Protein AF-A0A5B8MZ08-F1 (afdb_monomer_lite)

Structure (mmCIF, N/CA/C/O backbone):
data_AF-A0A5B8MZ08-F1
#
_entry.id   AF-A0A5B8MZ08-F1
#
loop_
_atom_site.group_PDB
_atom_site.id
_atom_site.type_symbol
_atom_site.label_atom_id
_atom_site.label_alt_id
_atom_site.label_comp_id
_atom_site.label_asym_id
_atom_site.label_entity_id
_atom_site.label_seq_id
_atom_site.pdbx_PDB_ins_code
_atom_site.Cartn_x
_atom_site.Cartn_y
_atom_site.Cartn_z
_atom_site.occupancy
_atom_site.B_iso_or_equiv
_atom_site.auth_seq_id
_atom_site.auth_comp_id
_atom_site.auth_asym_id
_atom_site.auth_atom_id
_atom_site.pdbx_PDB_model_num
ATOM 1 N N . MET A 1 1 ? -10.550 35.231 -2.519 1.00 54.25 1 MET A N 1
ATOM 2 C CA . MET A 1 1 ? -11.268 34.250 -1.677 1.00 54.25 1 MET A CA 1
ATOM 3 C C . MET A 1 1 ? -12.629 34.833 -1.316 1.00 54.25 1 MET A C 1
ATOM 5 O O . MET A 1 1 ? -12.666 36.023 -1.018 1.00 54.25 1 MET A O 1
ATOM 9 N N . PRO A 1 2 ? -13.742 34.084 -1.410 1.00 50.25 2 PRO A N 1
ATOM 10 C CA . PRO A 1 2 ? -15.050 34.615 -1.041 1.00 50.25 2 PRO A CA 1
ATOM 11 C C . PRO A 1 2 ? -15.143 34.768 0.485 1.00 50.25 2 PRO A C 1
ATOM 13 O O . PRO A 1 2 ? -15.056 33.787 1.218 1.00 50.25 2 PRO A O 1
ATOM 16 N N . VAL A 1 3 ? -15.307 36.005 0.956 1.00 67.31 3 VAL A N 1
ATOM 17 C CA . VAL A 1 3 ? -15.516 36.331 2.374 1.00 67.31 3 VAL A CA 1
ATOM 18 C C . VAL A 1 3 ? -17.015 36.363 2.639 1.00 67.31 3 VAL A C 1
ATOM 20 O O . VAL A 1 3 ? -17.745 37.093 1.969 1.00 67.31 3 VAL A O 1
ATOM 23 N N . TRP A 1 4 ? -17.474 35.581 3.613 1.00 68.56 4 TRP A N 1
ATOM 24 C CA . TRP A 1 4 ? -18.883 35.541 3.997 1.00 68.56 4 TRP A CA 1
ATOM 25 C C . TRP A 1 4 ? -19.062 36.294 5.309 1.00 68.56 4 TRP A C 1
ATOM 27 O O . TRP A 1 4 ? -18.393 36.009 6.303 1.00 68.56 4 TRP A O 1
ATOM 37 N N . THR A 1 5 ? -19.965 37.268 5.323 1.00 80.69 5 THR A N 1
ATOM 38 C CA . THR A 1 5 ? -20.312 38.036 6.521 1.00 80.69 5 THR A CA 1
ATOM 39 C C . THR A 1 5 ? -21.654 37.577 7.062 1.00 80.69 5 THR A C 1
ATOM 41 O O . THR A 1 5 ? -22.654 37.530 6.346 1.00 80.69 5 THR A O 1
ATOM 44 N N . PHE A 1 6 ? -21.696 37.262 8.355 1.00 71.31 6 PHE A N 1
ATOM 45 C CA . PHE A 1 6 ? -22.950 36.912 9.014 1.00 71.31 6 PHE A CA 1
ATOM 46 C C . PHE A 1 6 ? -23.847 38.151 9.113 1.00 71.31 6 PHE A C 1
ATOM 48 O O . PHE A 1 6 ? -23.497 39.143 9.757 1.00 71.31 6 PHE A O 1
ATOM 55 N N . THR A 1 7 ? -25.025 38.094 8.496 1.00 76.56 7 THR A N 1
ATOM 56 C CA . THR A 1 7 ? -25.994 39.201 8.469 1.00 76.56 7 THR A CA 1
ATOM 57 C C . THR A 1 7 ? -26.966 39.186 9.660 1.00 76.56 7 THR A C 1
ATOM 59 O O . THR A 1 7 ? -27.622 40.196 9.930 1.00 76.56 7 THR A O 1
ATOM 62 N N . SER A 1 8 ? -27.016 38.095 10.439 1.00 71.69 8 SER A N 1
ATOM 63 C CA . SER A 1 8 ? -27.869 37.945 11.631 1.00 71.69 8 SER A CA 1
ATOM 64 C C . SER A 1 8 ? -27.286 36.987 12.683 1.00 71.69 8 SER A C 1
ATOM 66 O O . SER A 1 8 ? -26.431 36.162 12.372 1.00 71.69 8 SER A O 1
ATOM 68 N N . GLY A 1 9 ? -27.782 37.068 13.924 1.00 79.88 9 GLY A N 1
ATOM 69 C CA . GLY A 1 9 ? -27.366 36.216 15.048 1.00 79.88 9 GLY A CA 1
ATOM 70 C C . GLY A 1 9 ? -26.235 36.807 15.908 1.00 79.88 9 GLY A C 1
ATOM 71 O O . GLY A 1 9 ? -25.803 37.935 15.671 1.00 79.88 9 GLY A O 1
ATOM 72 N N . PRO A 1 10 ? -25.732 36.065 16.912 1.00 76.62 10 PRO A N 1
ATOM 73 C CA . PRO A 1 10 ? -24.730 36.556 17.871 1.00 76.62 10 PRO A CA 1
ATOM 74 C C . PRO A 1 10 ? -23.353 36.850 17.251 1.00 76.62 10 PRO A C 1
ATOM 76 O O . PRO A 1 10 ? -22.535 37.534 17.857 1.00 76.62 10 PRO A O 1
ATOM 79 N N . ASN A 1 11 ? -23.100 36.370 16.032 1.00 69.75 11 ASN A N 1
ATOM 80 C CA . ASN A 1 11 ? -21.888 36.662 15.263 1.00 69.75 11 ASN A CA 1
ATOM 81 C C . ASN A 1 11 ? -22.131 37.657 14.115 1.00 69.75 11 ASN A C 1
ATOM 83 O O . ASN A 1 11 ? -21.300 37.759 13.215 1.00 69.75 11 ASN A O 1
ATOM 87 N N . LYS A 1 12 ? -23.251 38.396 14.132 1.00 76.94 12 LYS A N 1
ATOM 88 C CA . LYS A 1 12 ? -23.566 39.418 13.125 1.00 76.94 12 LYS A CA 1
ATOM 89 C C . LYS A 1 12 ? -22.418 40.424 12.993 1.00 76.94 12 LYS A C 1
ATOM 91 O O . LYS A 1 12 ? -21.968 40.989 13.985 1.00 76.94 12 LYS A O 1
ATOM 96 N N . GLY A 1 13 ? -21.965 40.645 11.761 1.00 74.50 13 GLY A N 1
ATOM 97 C CA . GLY A 1 13 ? -20.863 41.558 11.442 1.00 74.50 13 GLY A CA 1
ATOM 98 C C . GLY A 1 13 ? -19.466 40.938 11.511 1.00 74.50 13 GLY A C 1
ATOM 99 O O . GLY A 1 13 ? -18.515 41.579 11.075 1.00 74.50 13 GLY A O 1
ATOM 100 N N . LYS A 1 14 ? -19.320 39.695 11.986 1.00 79.06 14 LYS A N 1
ATOM 101 C CA . LYS A 1 14 ? -18.056 38.963 11.850 1.00 79.06 14 LYS A CA 1
ATOM 102 C C . LYS A 1 14 ? -17.949 38.383 10.441 1.00 79.06 14 LYS A C 1
ATOM 104 O O . LYS A 1 14 ? -18.907 37.802 9.923 1.00 79.06 14 LYS A O 1
ATOM 109 N N . SER A 1 15 ? -16.785 38.553 9.832 1.00 74.81 15 SER A N 1
ATOM 110 C CA . SER A 1 15 ? -16.399 37.889 8.594 1.00 74.81 15 SER A CA 1
ATOM 111 C C . SER A 1 15 ? -15.828 36.513 8.919 1.00 74.81 15 SER A C 1
ATOM 113 O O . SER A 1 15 ? -14.975 36.371 9.794 1.00 74.81 15 SER A O 1
ATOM 115 N N . TYR A 1 16 ? -16.316 35.493 8.223 1.00 66.94 16 TYR A N 1
ATOM 116 C CA . TYR A 1 16 ? -15.670 34.192 8.174 1.00 66.94 16 TYR A CA 1
ATOM 117 C C . TYR A 1 16 ? -14.891 34.113 6.868 1.00 66.94 16 TYR A C 1
ATOM 119 O O . TYR A 1 16 ? -15.464 34.129 5.773 1.00 66.94 16 TYR A O 1
ATOM 127 N N . GLU A 1 17 ? -13.572 34.049 6.994 1.00 68.56 17 GLU A N 1
ATOM 128 C CA . GLU A 1 17 ? -12.721 33.583 5.913 1.00 68.56 17 GLU A CA 1
ATOM 129 C C . GLU A 1 17 ? -12.804 32.060 5.931 1.00 68.56 17 GLU A C 1
ATOM 131 O O . GLU A 1 17 ? -12.198 31.391 6.769 1.00 68.56 17 GLU A O 1
ATOM 136 N N . GLY A 1 18 ? -13.647 31.513 5.053 1.00 53.94 18 GLY A N 1
ATOM 137 C CA . GLY A 1 18 ? -13.677 30.077 4.828 1.00 53.94 18 GLY A CA 1
ATOM 138 C C . GLY A 1 18 ? -12.281 29.601 4.470 1.00 53.94 18 GLY A C 1
ATOM 139 O O . GLY A 1 18 ? -11.651 30.165 3.578 1.00 53.94 18 GLY A O 1
ATOM 140 N N . SER A 1 19 ? -11.804 28.586 5.187 1.00 51.25 19 SER A N 1
ATOM 141 C CA . SER A 1 19 ? -10.547 27.902 4.912 1.00 51.25 19 SER A CA 1
ATOM 142 C C . SER A 1 19 ? -10.639 27.286 3.515 1.00 51.25 19 SER A C 1
ATOM 144 O O . SER A 1 19 ? -11.104 26.160 3.355 1.00 51.25 19 SER A O 1
ATOM 146 N N . SER A 1 20 ? -10.269 28.038 2.477 1.00 42.91 20 SER A N 1
ATOM 147 C CA . SER A 1 20 ? -10.093 27.463 1.152 1.00 42.91 20 SER A CA 1
ATOM 148 C C . SER A 1 20 ? -8.825 26.626 1.207 1.00 42.91 20 SER A C 1
ATOM 150 O O . SER A 1 20 ? -7.717 27.160 1.213 1.00 42.91 20 SER A O 1
ATOM 152 N N . THR A 1 21 ? -8.975 25.311 1.277 1.00 50.41 21 THR A N 1
ATOM 153 C CA . THR A 1 21 ? -7.881 24.372 1.037 1.00 50.41 21 THR A CA 1
ATOM 154 C C . THR A 1 21 ? -7.580 24.310 -0.461 1.00 50.41 21 THR A C 1
ATOM 156 O O . THR A 1 21 ? -7.835 23.320 -1.132 1.00 50.41 21 THR A O 1
ATOM 159 N N . GLU A 1 22 ? -7.022 25.397 -0.983 1.00 45.31 22 GLU A N 1
ATOM 160 C CA . GLU A 1 22 ? -6.277 25.470 -2.241 1.00 45.31 22 GLU A CA 1
ATOM 161 C C . GLU A 1 22 ? -5.173 26.516 -2.006 1.00 45.31 22 GLU A C 1
ATOM 163 O O . GLU A 1 22 ? -5.467 27.611 -1.543 1.00 45.31 22 GLU A O 1
ATOM 168 N N . ALA A 1 23 ? -3.887 26.313 -2.260 1.00 45.59 23 ALA A N 1
ATOM 169 C CA . ALA A 1 23 ? -3.140 25.223 -2.855 1.00 45.59 23 ALA A CA 1
ATOM 170 C C . ALA A 1 23 ? -1.639 25.481 -2.583 1.00 45.59 23 ALA A C 1
ATOM 172 O O . ALA A 1 23 ? -1.250 26.594 -2.247 1.00 45.59 23 ALA A O 1
ATOM 173 N N . ALA A 1 24 ? -0.823 24.467 -2.874 1.00 44.47 24 ALA A N 1
ATOM 174 C CA . ALA A 1 24 ? 0.548 24.580 -3.370 1.00 44.47 24 ALA A CA 1
ATOM 175 C C . ALA A 1 24 ? 1.633 25.198 -2.467 1.00 44.47 24 ALA A C 1
ATOM 177 O O . ALA A 1 24 ? 1.752 26.407 -2.313 1.00 44.47 24 ALA A O 1
ATOM 178 N N . GLY A 1 25 ? 2.593 24.334 -2.135 1.00 37.69 25 GLY A N 1
ATOM 179 C CA . GLY A 1 25 ? 3.995 24.683 -2.320 1.00 37.69 25 GLY A CA 1
ATOM 180 C C . GLY A 1 25 ? 4.798 24.756 -1.037 1.00 37.69 25 GLY A C 1
ATOM 181 O O . GLY A 1 25 ? 4.692 25.714 -0.286 1.00 37.69 25 GLY A O 1
ATOM 182 N N . SER A 1 26 ? 5.697 23.778 -0.924 1.00 49.56 26 SER A N 1
ATOM 183 C CA . SER A 1 26 ? 6.878 23.730 -0.062 1.00 49.56 26 SER A CA 1
ATOM 184 C C . SER A 1 26 ? 6.656 23.615 1.451 1.00 49.56 26 SER A C 1
ATOM 186 O O . SER A 1 26 ? 6.036 24.455 2.081 1.00 49.56 26 SER A O 1
ATOM 188 N N . GLU A 1 27 ? 7.335 22.597 1.989 1.00 38.84 27 GLU A N 1
ATOM 189 C CA . GLU A 1 27 ? 7.713 22.383 3.389 1.00 38.84 27 GLU A CA 1
ATOM 190 C C . GLU A 1 27 ? 6.815 21.478 4.246 1.00 38.84 27 GLU A C 1
ATOM 192 O O . GLU A 1 27 ? 5.595 21.564 4.263 1.00 38.84 27 GLU A O 1
ATOM 197 N N . ALA A 1 28 ? 7.521 20.626 4.994 1.00 37.81 28 ALA A N 1
ATOM 198 C CA . ALA A 1 28 ? 7.077 19.719 6.042 1.00 37.81 28 ALA A CA 1
ATOM 199 C C . ALA A 1 28 ? 6.322 18.448 5.612 1.00 37.81 28 ALA A C 1
ATOM 201 O O . ALA A 1 28 ? 5.216 18.462 5.087 1.00 37.81 28 ALA A O 1
ATOM 202 N N . ASP A 1 29 ? 6.927 17.324 5.994 1.00 41.84 29 ASP A N 1
ATOM 203 C CA . ASP A 1 29 ? 6.372 15.984 6.233 1.00 41.84 29 ASP A CA 1
ATOM 204 C C . ASP A 1 29 ? 5.251 16.002 7.314 1.00 41.84 29 ASP A C 1
ATOM 206 O O . ASP A 1 29 ? 5.187 15.162 8.210 1.00 41.84 29 ASP A O 1
ATOM 210 N N . GLY A 1 30 ? 4.395 17.027 7.292 1.00 36.50 30 GLY A N 1
ATOM 211 C CA . GLY A 1 30 ? 3.284 17.243 8.207 1.00 36.50 30 GLY A CA 1
ATOM 212 C C . GLY A 1 30 ? 2.002 16.681 7.610 1.00 36.50 30 GLY A C 1
ATOM 213 O O . GLY A 1 30 ? 1.470 17.240 6.659 1.00 36.50 30 GLY A O 1
ATOM 214 N N . ASP A 1 31 ? 1.552 15.551 8.156 1.00 47.19 31 ASP A N 1
ATOM 215 C CA . ASP A 1 31 ? 0.187 15.007 8.099 1.00 47.19 31 ASP A CA 1
ATOM 216 C C . ASP A 1 31 ? -0.648 15.323 6.844 1.00 47.19 31 ASP A C 1
ATOM 218 O O . ASP A 1 31 ? -1.790 15.774 6.918 1.00 47.19 31 ASP A O 1
ATOM 222 N N . VAL A 1 32 ? -0.129 14.985 5.660 1.00 57.81 32 VAL A N 1
ATOM 223 C CA . VAL A 1 32 ? -1.014 14.718 4.517 1.00 57.81 32 VAL A CA 1
ATOM 224 C C . VAL A 1 32 ? -1.935 13.564 4.931 1.00 57.81 32 VAL A C 1
ATOM 226 O O . VAL A 1 32 ? -1.402 12.498 5.278 1.00 57.81 32 VAL A O 1
ATOM 229 N N . PRO A 1 33 ? -3.275 13.728 4.885 1.00 73.50 33 PRO A N 1
ATOM 230 C CA . PRO A 1 33 ? -4.209 12.670 5.241 1.00 73.50 33 PRO A CA 1
ATOM 231 C C . PRO A 1 33 ? -3.834 11.389 4.500 1.00 73.50 33 PRO A C 1
ATOM 233 O O . PRO A 1 33 ? -3.601 11.417 3.288 1.00 73.50 33 PRO A O 1
ATOM 236 N N . VAL A 1 34 ? -3.767 10.260 5.212 1.00 78.50 34 VAL A N 1
ATOM 237 C CA . VAL A 1 34 ? -3.306 8.968 4.663 1.00 78.50 34 VAL A CA 1
ATOM 238 C C . VAL A 1 34 ? -3.997 8.648 3.329 1.00 78.50 34 VAL A C 1
ATOM 240 O O . VAL A 1 34 ? -3.366 8.176 2.384 1.00 78.50 34 VAL A O 1
ATOM 243 N N . TYR A 1 35 ? -5.276 9.003 3.212 1.00 81.88 35 TYR A N 1
ATOM 244 C CA . TYR A 1 35 ? -6.063 8.889 1.990 1.00 81.88 35 TYR A CA 1
ATOM 245 C C . TYR A 1 35 ? -5.495 9.675 0.790 1.00 81.88 35 TYR A C 1
ATOM 247 O O . TYR A 1 35 ? -5.374 9.121 -0.305 1.00 81.88 35 TYR A O 1
ATOM 255 N N . GLU A 1 36 ? -5.106 10.941 0.960 1.00 83.94 36 GLU A N 1
ATOM 256 C CA . GLU A 1 36 ? -4.555 11.760 -0.130 1.00 83.94 36 GLU A CA 1
ATOM 257 C C . GLU A 1 36 ? -3.211 11.220 -0.614 1.00 83.94 36 GLU A C 1
ATOM 259 O O . GLU A 1 36 ? -2.951 11.184 -1.821 1.00 83.94 36 GLU A O 1
ATOM 264 N N . ARG A 1 37 ? -2.397 10.714 0.317 1.00 83.00 37 ARG A N 1
ATOM 265 C CA . ARG A 1 37 ? -1.127 10.049 0.013 1.00 83.00 37 ARG A CA 1
ATOM 266 C C . ARG A 1 37 ? -1.348 8.810 -0.851 1.00 83.00 37 ARG A C 1
ATOM 268 O O . ARG A 1 37 ? -0.729 8.672 -1.906 1.00 83.00 37 ARG A O 1
ATOM 275 N N . VAL A 1 38 ? -2.290 7.947 -0.465 1.00 84.38 38 VAL A N 1
ATOM 276 C CA . VAL A 1 38 ? -2.656 6.753 -1.247 1.00 84.38 38 VAL A CA 1
ATOM 277 C C . VAL A 1 38 ? -3.196 7.143 -2.624 1.00 84.38 38 VAL A C 1
ATOM 279 O O . VAL A 1 38 ? -2.794 6.565 -3.636 1.00 84.38 38 VAL A O 1
ATOM 282 N N . ARG A 1 39 ? -4.050 8.169 -2.701 1.00 85.38 39 ARG A N 1
ATOM 283 C CA . ARG A 1 39 ? -4.600 8.670 -3.969 1.00 85.38 39 ARG A CA 1
ATOM 284 C C . ARG A 1 39 ? -3.511 9.210 -4.897 1.00 85.38 39 ARG A C 1
ATOM 286 O O . ARG A 1 39 ? -3.568 8.981 -6.107 1.00 85.38 39 ARG A O 1
ATOM 293 N N . HIS A 1 40 ? -2.518 9.907 -4.353 1.00 85.31 40 HIS A N 1
ATOM 294 C CA . HIS A 1 40 ? -1.371 10.399 -5.110 1.00 85.31 40 HIS A CA 1
ATOM 295 C C . HIS A 1 40 ? -0.539 9.244 -5.685 1.00 85.31 40 HIS A C 1
ATOM 297 O O . HIS A 1 40 ? -0.276 9.219 -6.889 1.00 85.31 40 HIS A O 1
ATOM 303 N N . LEU A 1 41 ? -0.220 8.240 -4.863 1.00 85.06 41 LEU A N 1
ATOM 304 C CA . LEU A 1 41 ? 0.512 7.044 -5.294 1.00 85.06 41 LEU A CA 1
ATOM 305 C C . LEU A 1 41 ? -0.241 6.258 -6.375 1.00 85.06 41 LEU A C 1
ATOM 307 O O . LEU A 1 41 ? 0.365 5.758 -7.324 1.00 85.06 41 LEU A O 1
ATOM 311 N N . LEU A 1 42 ? -1.568 6.173 -6.269 1.00 86.12 42 LEU A N 1
ATOM 312 C CA . LEU A 1 42 ? -2.411 5.505 -7.261 1.00 86.12 42 LEU A CA 1
ATOM 313 C C . LEU A 1 42 ? -2.394 6.226 -8.608 1.00 86.12 42 LEU A C 1
ATOM 315 O O . LEU A 1 42 ? -2.241 5.579 -9.641 1.00 86.12 42 LEU A O 1
ATOM 319 N N . ARG A 1 43 ? -2.482 7.563 -8.608 1.00 86.00 43 ARG A N 1
ATOM 320 C CA . ARG A 1 43 ? -2.377 8.376 -9.835 1.00 86.00 43 ARG A CA 1
ATOM 321 C C . ARG A 1 43 ? -1.033 8.198 -10.540 1.00 86.00 43 ARG A C 1
ATOM 323 O O . ARG A 1 43 ? -0.971 8.294 -11.759 1.00 86.00 43 ARG A O 1
ATOM 330 N N . GLN A 1 44 ? 0.025 7.928 -9.783 1.00 81.62 44 GLN A N 1
ATOM 331 C CA . GLN A 1 44 ? 1.363 7.676 -10.316 1.00 81.62 44 GLN A CA 1
ATOM 332 C C . GLN A 1 44 ? 1.589 6.220 -10.748 1.00 81.62 44 GLN A C 1
ATOM 334 O O . GLN A 1 44 ? 2.657 5.914 -11.274 1.00 81.62 44 GLN A O 1
ATOM 339 N N . GLY A 1 45 ? 0.633 5.313 -10.509 1.00 79.12 45 GLY A N 1
ATOM 340 C CA . GLY A 1 45 ? 0.814 3.876 -10.739 1.00 79.12 45 GLY A CA 1
ATOM 341 C C . GLY A 1 45 ? 1.803 3.215 -9.768 1.00 79.12 45 GLY A C 1
ATOM 342 O O . GLY A 1 45 ? 2.299 2.122 -10.038 1.00 79.12 45 GLY A O 1
ATOM 343 N N . ARG A 1 46 ? 2.097 3.866 -8.635 1.00 81.44 46 ARG A N 1
ATOM 344 C CA . ARG A 1 46 ? 3.131 3.473 -7.661 1.00 81.44 46 ARG A CA 1
ATOM 345 C C . ARG A 1 46 ? 2.576 2.939 -6.350 1.00 81.44 46 ARG A C 1
ATOM 347 O O . ARG A 1 46 ? 3.333 2.683 -5.428 1.00 81.44 46 ARG A O 1
ATOM 354 N N . ALA A 1 47 ? 1.267 2.751 -6.233 1.00 86.19 47 ALA A N 1
ATOM 355 C CA . ALA A 1 47 ? 0.643 2.326 -4.982 1.00 86.19 47 ALA A CA 1
ATOM 356 C C . ALA A 1 47 ? 0.816 0.822 -4.690 1.00 86.19 47 ALA A C 1
ATOM 358 O O . ALA A 1 47 ? -0.150 0.128 -4.388 1.00 86.19 47 ALA A O 1
ATOM 359 N N . TRP A 1 48 ? 2.026 0.291 -4.843 1.00 91.75 48 TRP A N 1
ATOM 360 C CA . TRP A 1 48 ? 2.374 -1.078 -4.484 1.00 91.75 48 TRP A CA 1
ATOM 361 C C . TRP A 1 48 ? 3.852 -1.201 -4.125 1.00 91.75 48 TRP A C 1
ATOM 363 O O . TRP A 1 48 ? 4.672 -0.386 -4.555 1.00 91.75 48 TRP A O 1
ATOM 373 N N . GLY A 1 49 ? 4.174 -2.211 -3.326 1.00 92.25 49 GLY A N 1
ATOM 374 C CA . GLY A 1 49 ? 5.512 -2.417 -2.788 1.00 92.25 49 GLY A CA 1
ATOM 375 C C . GLY A 1 49 ? 5.581 -3.604 -1.834 1.00 92.25 49 GLY A C 1
ATOM 376 O O . GLY A 1 49 ? 4.602 -4.336 -1.681 1.00 92.25 49 GLY A O 1
ATOM 377 N N . THR A 1 50 ? 6.734 -3.797 -1.205 1.00 93.75 50 THR A N 1
ATOM 378 C CA . THR A 1 50 ? 6.931 -4.791 -0.143 1.00 93.75 50 THR A CA 1
ATOM 379 C C . THR A 1 50 ? 6.688 -4.173 1.225 1.00 93.75 50 THR A C 1
ATOM 381 O O . THR A 1 50 ? 7.080 -3.034 1.476 1.00 93.75 50 THR A O 1
ATOM 384 N N . VAL A 1 51 ? 6.027 -4.909 2.111 1.00 94.19 51 VAL A N 1
ATOM 385 C CA . VAL A 1 51 ? 5.690 -4.428 3.454 1.00 94.19 51 VAL A CA 1
ATOM 386 C C . VAL A 1 51 ? 6.858 -4.652 4.413 1.00 94.19 51 VAL A C 1
ATOM 388 O O . VAL A 1 51 ? 7.333 -5.774 4.581 1.00 94.19 51 VAL A O 1
ATOM 391 N N . GLU A 1 52 ? 7.287 -3.596 5.093 1.00 94.00 52 GLU A N 1
ATOM 392 C CA . GLU A 1 52 ? 8.342 -3.603 6.108 1.00 94.00 52 GLU A CA 1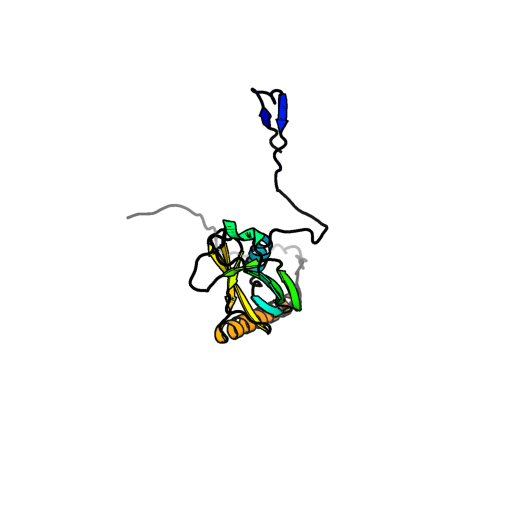
ATOM 393 C C . GLU A 1 52 ? 7.859 -2.975 7.421 1.00 94.00 52 GLU A C 1
ATOM 395 O O . GLU A 1 52 ? 6.864 -2.252 7.452 1.00 94.00 52 GLU A O 1
ATOM 400 N N . ASN A 1 53 ? 8.566 -3.258 8.522 1.00 92.19 53 ASN A N 1
ATOM 401 C CA . ASN A 1 53 ? 8.304 -2.687 9.853 1.00 92.19 53 ASN A CA 1
ATOM 402 C C . ASN A 1 53 ? 6.838 -2.801 10.314 1.00 92.19 53 ASN A C 1
ATOM 404 O O . ASN A 1 53 ? 6.321 -1.909 10.986 1.00 92.19 53 ASN A O 1
ATOM 408 N N . LEU A 1 54 ? 6.164 -3.896 9.942 1.00 92.38 54 LEU A N 1
ATOM 409 C CA . LEU A 1 54 ? 4.769 -4.129 10.295 1.00 92.38 54 LEU A CA 1
ATOM 410 C C . LEU A 1 54 ? 4.637 -4.301 11.809 1.00 92.38 54 LEU A C 1
ATOM 412 O O . LEU A 1 54 ? 5.135 -5.260 12.398 1.00 92.38 54 LEU A O 1
ATOM 416 N N . THR A 1 55 ? 3.920 -3.378 12.429 1.00 91.38 55 THR A N 1
ATOM 417 C CA . THR A 1 55 ? 3.564 -3.406 13.844 1.00 91.38 55 THR A CA 1
ATOM 418 C C . THR A 1 55 ? 2.057 -3.311 13.967 1.00 91.38 55 THR A C 1
ATOM 420 O O . THR A 1 55 ? 1.403 -2.556 13.250 1.00 91.38 55 THR A O 1
ATOM 423 N N . VAL A 1 56 ? 1.492 -4.105 14.870 1.00 89.69 56 VAL A N 1
ATOM 424 C CA . VAL A 1 56 ? 0.047 -4.190 15.064 1.00 89.69 56 VAL A CA 1
ATOM 425 C C . VAL A 1 56 ? -0.250 -3.929 16.528 1.00 89.69 56 VAL A C 1
ATOM 427 O O . VAL A 1 56 ? 0.325 -4.571 17.408 1.00 89.69 56 VAL A O 1
ATOM 430 N N . ARG A 1 57 ? -1.153 -2.990 16.797 1.00 87.44 57 ARG A N 1
ATOM 431 C CA . ARG A 1 57 ? -1.602 -2.656 18.148 1.00 87.44 57 ARG A CA 1
ATOM 432 C C . ARG A 1 57 ? -3.113 -2.770 18.251 1.00 87.44 57 ARG A C 1
ATOM 434 O O . ARG A 1 57 ? -3.840 -2.491 17.301 1.00 87.44 57 ARG A O 1
ATOM 441 N N . ARG A 1 58 ? -3.589 -3.169 19.426 1.00 82.81 58 ARG A N 1
ATOM 442 C CA . ARG A 1 58 ? -5.007 -3.069 19.775 1.00 82.81 58 ARG A CA 1
ATOM 443 C C . ARG A 1 58 ? -5.244 -1.702 20.387 1.00 82.81 58 ARG A C 1
ATOM 445 O O . ARG A 1 58 ? -4.570 -1.351 21.351 1.00 82.81 58 ARG A O 1
ATOM 452 N N . ASP A 1 59 ? -6.190 -0.964 19.835 1.00 72.50 59 ASP A N 1
ATOM 453 C CA . ASP A 1 59 ? -6.640 0.300 20.387 1.00 72.50 59 ASP A CA 1
ATOM 454 C C . ASP A 1 59 ? -8.041 0.122 20.976 1.00 72.50 59 ASP A C 1
ATOM 456 O O . ASP A 1 59 ? -9.030 -0.094 20.273 1.00 72.50 59 ASP A O 1
ATOM 460 N N . THR A 1 60 ? -8.117 0.173 22.302 1.00 62.62 60 THR A N 1
ATOM 461 C CA . THR A 1 60 ? -9.376 0.057 23.043 1.00 62.62 60 THR A CA 1
ATOM 462 C C . THR A 1 60 ? -10.135 1.383 23.122 1.00 62.62 60 THR A C 1
ATOM 464 O O . THR A 1 60 ? -11.261 1.405 23.612 1.00 62.62 60 THR A O 1
ATOM 467 N N . THR A 1 61 ? -9.565 2.497 22.657 1.00 61.12 61 THR A N 1
ATOM 468 C CA . THR A 1 61 ? -10.243 3.807 22.656 1.00 61.12 61 THR A CA 1
ATOM 469 C C . THR A 1 61 ? -11.170 3.983 21.448 1.00 61.12 61 THR A C 1
ATOM 471 O O . THR A 1 61 ? -12.182 4.678 21.539 1.00 61.12 61 THR A O 1
ATOM 474 N N . VAL A 1 62 ? -10.896 3.260 20.356 1.00 53.94 62 VAL A N 1
ATOM 475 C CA . VAL A 1 62 ? -11.641 3.286 19.079 1.00 53.94 62 VAL A CA 1
ATOM 476 C C . VAL A 1 62 ? -12.852 2.327 19.079 1.00 53.94 62 VAL A C 1
ATOM 478 O O . VAL A 1 62 ? -13.584 2.213 18.098 1.00 53.94 62 VAL A O 1
ATOM 481 N N . LEU A 1 63 ? -13.146 1.670 20.211 1.00 49.47 63 LEU A N 1
ATOM 482 C CA . LEU A 1 63 ? -14.219 0.667 20.353 1.00 49.47 63 LEU A CA 1
ATOM 483 C C . LEU A 1 63 ? -15.639 1.160 20.006 1.00 49.47 63 LEU A C 1
ATOM 485 O O . LEU A 1 63 ? -16.551 0.342 19.918 1.00 49.47 63 LEU A O 1
ATOM 489 N N . LYS A 1 64 ? -15.861 2.469 19.812 1.00 52.69 64 LYS A N 1
ATOM 490 C CA . LYS A 1 64 ? -17.169 2.996 19.389 1.00 52.69 64 LYS A CA 1
ATOM 491 C C . LYS A 1 64 ? -17.441 2.863 17.885 1.00 52.69 64 LYS A C 1
ATOM 493 O O . LYS A 1 64 ? -18.612 2.826 17.524 1.00 52.69 64 LYS A O 1
ATOM 498 N N . THR A 1 65 ? -16.420 2.778 17.028 1.00 51.97 65 THR A N 1
ATOM 499 C CA . THR A 1 65 ? -16.600 2.647 15.565 1.00 51.97 65 THR A CA 1
ATOM 500 C C . THR A 1 65 ? -16.205 1.275 15.021 1.00 51.97 65 THR A C 1
ATOM 502 O O . THR A 1 65 ? -16.795 0.835 14.041 1.00 51.97 65 THR A O 1
ATOM 505 N N . HIS A 1 66 ? -15.297 0.542 15.679 1.00 52.81 66 HIS A N 1
ATOM 506 C CA . HIS A 1 66 ? -14.874 -0.795 15.241 1.00 52.81 66 HIS A CA 1
ATOM 507 C C . HIS A 1 66 ? -14.910 -1.816 16.391 1.00 52.81 66 HIS A C 1
ATOM 509 O O . HIS A 1 66 ? -14.249 -1.655 17.416 1.00 52.81 66 HIS A O 1
ATOM 515 N N . THR A 1 67 ? -15.616 -2.936 16.199 1.00 54.47 67 THR A N 1
ATOM 516 C CA . THR A 1 67 ? -15.754 -4.031 17.188 1.00 54.47 67 THR A CA 1
ATOM 517 C C . THR A 1 67 ? -14.463 -4.829 17.421 1.00 54.47 67 THR A C 1
ATOM 519 O O . THR A 1 67 ? -14.390 -5.650 18.335 1.00 54.47 67 THR A O 1
ATOM 522 N N . ARG A 1 68 ? -13.425 -4.583 16.612 1.00 56.56 68 ARG A N 1
ATOM 523 C CA . ARG A 1 68 ? -12.096 -5.207 16.681 1.00 56.56 68 ARG A CA 1
ATOM 524 C C . ARG A 1 68 ? -11.007 -4.171 16.387 1.00 56.56 68 ARG A C 1
ATOM 526 O O . ARG A 1 68 ? -10.269 -4.351 15.430 1.00 56.56 68 ARG A O 1
ATOM 533 N N . GLY A 1 69 ? -10.960 -3.074 17.151 1.00 70.25 69 GLY A N 1
ATOM 534 C CA . GLY A 1 69 ? -10.040 -1.937 16.962 1.00 70.25 69 GLY A CA 1
ATOM 535 C C . GLY A 1 69 ? -8.560 -2.334 16.949 1.00 70.25 69 GLY A C 1
ATOM 536 O O . GLY A 1 69 ? -7.856 -2.224 17.949 1.00 70.25 69 GLY A O 1
ATOM 537 N N . VAL A 1 70 ? -8.094 -2.847 15.817 1.00 82.50 70 VAL A N 1
ATOM 538 C CA . VAL A 1 70 ? -6.717 -3.239 15.559 1.00 82.50 70 VAL A CA 1
ATOM 539 C C . VAL A 1 70 ? -6.181 -2.259 14.532 1.00 82.50 70 VAL A C 1
ATOM 541 O O . VAL A 1 70 ? -6.747 -2.107 13.451 1.00 82.50 70 VAL A O 1
ATOM 544 N N . LEU A 1 71 ? -5.099 -1.587 14.894 1.00 87.31 71 LEU A N 1
ATOM 545 C CA . LEU A 1 71 ? -4.411 -0.626 14.051 1.00 87.31 71 LEU A CA 1
ATOM 546 C C . LEU A 1 71 ? -3.053 -1.204 13.669 1.00 87.31 71 LEU A C 1
ATOM 548 O O . LEU A 1 71 ? -2.349 -1.767 14.513 1.00 87.31 71 LEU A O 1
ATOM 552 N N . ALA A 1 72 ? -2.684 -1.051 12.408 1.00 90.25 72 ALA A N 1
ATOM 553 C CA . ALA A 1 72 ? -1.387 -1.430 11.888 1.00 90.25 72 ALA A CA 1
ATOM 554 C C . ALA A 1 72 ? -0.595 -0.188 11.484 1.00 90.25 72 ALA A C 1
ATOM 556 O O . ALA A 1 72 ? -1.117 0.736 10.859 1.00 90.25 72 ALA A O 1
ATOM 557 N N . SER A 1 73 ? 0.689 -0.194 11.818 1.00 92.00 73 SER A N 1
ATOM 558 C CA . SER A 1 73 ? 1.670 0.738 11.275 1.00 92.00 73 SER A CA 1
ATOM 559 C C . SER A 1 73 ? 2.707 -0.059 10.499 1.00 92.00 73 SER A C 1
ATOM 561 O O . SER A 1 73 ? 3.181 -1.088 10.980 1.00 92.00 73 SER A O 1
ATOM 563 N N . PHE A 1 74 ? 3.029 0.377 9.290 1.00 93.69 74 PHE A N 1
ATOM 564 C CA . PHE A 1 74 ? 3.948 -0.322 8.399 1.00 93.69 74 PHE A CA 1
ATOM 565 C C . PHE A 1 74 ? 4.552 0.640 7.383 1.00 93.69 74 PHE A C 1
ATOM 567 O O . PHE A 1 74 ? 4.018 1.717 7.122 1.00 93.69 74 PHE A O 1
ATOM 574 N N . THR A 1 75 ? 5.649 0.223 6.770 1.00 92.56 75 THR A N 1
ATOM 575 C CA . THR A 1 75 ? 6.295 0.931 5.669 1.00 92.56 75 THR A CA 1
ATOM 576 C C . THR A 1 75 ? 6.082 0.137 4.388 1.00 92.56 75 THR A C 1
ATOM 578 O O . THR A 1 75 ? 6.309 -1.070 4.354 1.00 92.56 75 THR A O 1
ATOM 581 N N . LEU A 1 76 ? 5.643 0.799 3.322 1.00 91.81 76 LEU A N 1
ATOM 582 C CA . LEU A 1 76 ? 5.571 0.214 1.988 1.00 91.81 76 LEU A CA 1
ATOM 583 C C . LEU A 1 76 ? 6.812 0.631 1.194 1.00 91.81 76 LEU A C 1
ATOM 585 O O . LEU A 1 76 ? 6.988 1.811 0.885 1.00 91.81 76 LEU A O 1
ATOM 589 N N . MET A 1 77 ? 7.663 -0.340 0.876 1.00 92.31 77 MET A N 1
ATOM 590 C CA . MET A 1 77 ? 8.864 -0.157 0.065 1.00 92.31 77 MET A CA 1
ATOM 591 C C . MET A 1 77 ? 8.534 -0.354 -1.410 1.00 92.31 77 MET A C 1
ATOM 593 O O . MET A 1 77 ? 8.220 -1.455 -1.866 1.00 92.31 77 MET A O 1
ATOM 597 N N . HIS A 1 78 ? 8.584 0.734 -2.163 1.00 89.56 78 HIS A N 1
ATOM 598 C CA . HIS A 1 78 ? 8.302 0.751 -3.589 1.00 89.56 78 HIS A CA 1
ATOM 599 C C . HIS A 1 78 ? 9.490 0.220 -4.401 1.00 89.56 78 HIS A C 1
ATOM 601 O O . HIS A 1 78 ? 10.636 0.211 -3.955 1.00 89.56 78 HIS A O 1
ATOM 607 N N . VAL A 1 79 ? 9.220 -0.219 -5.633 1.00 84.38 79 VAL A N 1
ATOM 608 C CA . VAL A 1 79 ? 10.241 -0.813 -6.522 1.00 84.38 79 VAL A CA 1
ATOM 609 C C . VAL A 1 79 ? 11.337 0.179 -6.916 1.00 84.38 79 VAL A C 1
ATOM 611 O O . VAL A 1 79 ? 12.459 -0.225 -7.201 1.00 84.38 79 VAL A O 1
ATOM 614 N N . ASP A 1 80 ? 11.033 1.474 -6.911 1.00 81.06 80 ASP A N 1
ATOM 615 C CA . ASP A 1 80 ? 11.989 2.557 -7.154 1.00 81.06 80 ASP A CA 1
ATOM 616 C C . ASP A 1 80 ? 12.828 2.920 -5.914 1.00 81.06 80 ASP A C 1
ATOM 618 O O . ASP A 1 80 ? 13.612 3.866 -5.957 1.00 81.06 80 ASP A O 1
ATOM 622 N N . GLY A 1 81 ? 12.672 2.178 -4.813 1.00 82.81 81 GLY A N 1
ATOM 623 C CA . GLY A 1 81 ? 13.362 2.414 -3.548 1.00 82.81 81 GLY A CA 1
ATOM 624 C C . GLY A 1 81 ? 12.736 3.520 -2.697 1.00 82.81 81 GLY A C 1
ATOM 625 O O . GLY A 1 81 ? 13.268 3.830 -1.631 1.00 82.81 81 GLY A O 1
ATOM 626 N N . GLN A 1 82 ? 11.618 4.118 -3.127 1.00 86.25 82 GLN A N 1
ATOM 627 C CA . GLN A 1 82 ? 10.874 5.051 -2.285 1.00 86.25 82 GLN A CA 1
ATOM 628 C C . GLN A 1 82 ? 10.187 4.305 -1.140 1.00 86.25 82 GLN A C 1
ATOM 630 O O . GLN A 1 82 ? 9.713 3.181 -1.300 1.00 86.25 82 GLN A O 1
ATOM 635 N N . ARG A 1 83 ? 10.096 4.960 0.017 1.00 88.94 83 ARG A N 1
ATOM 636 C CA . ARG A 1 83 ? 9.399 4.438 1.193 1.00 88.94 83 ARG A CA 1
ATOM 637 C C . ARG A 1 83 ? 8.165 5.278 1.481 1.00 88.94 83 ARG A C 1
ATOM 639 O O . ARG A 1 83 ? 8.247 6.506 1.471 1.00 88.94 83 ARG A O 1
ATOM 646 N N . THR A 1 84 ? 7.052 4.616 1.768 1.00 89.31 84 THR A N 1
ATOM 647 C CA . THR A 1 84 ? 5.836 5.275 2.242 1.00 89.31 84 THR A CA 1
ATOM 648 C C . THR A 1 84 ? 5.451 4.715 3.596 1.00 89.31 84 THR A C 1
ATOM 650 O O . THR A 1 84 ? 5.094 3.544 3.706 1.00 89.31 84 THR A O 1
ATOM 653 N N . ASP A 1 85 ? 5.483 5.567 4.615 1.00 90.00 85 ASP A N 1
ATOM 654 C CA . ASP A 1 85 ? 5.094 5.178 5.965 1.00 90.00 85 ASP A CA 1
ATOM 655 C C . ASP A 1 85 ? 3.587 5.339 6.169 1.00 90.00 85 ASP A C 1
AT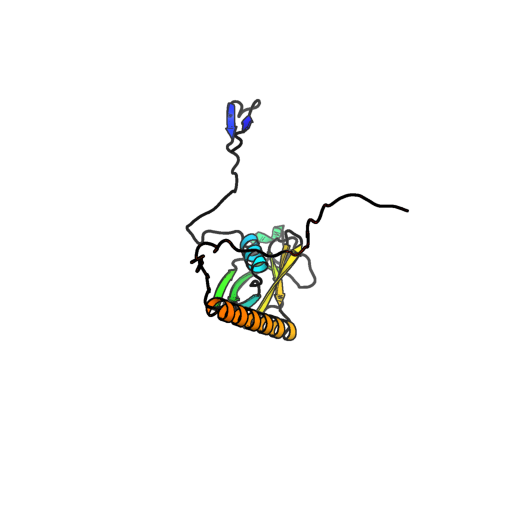OM 657 O O . ASP A 1 85 ? 2.998 6.384 5.865 1.00 90.00 85 ASP A O 1
ATOM 661 N N . PHE A 1 86 ? 2.981 4.293 6.718 1.00 88.94 86 PHE A N 1
ATOM 662 C CA . PHE A 1 86 ? 1.594 4.226 7.143 1.00 88.94 86 PHE A CA 1
ATOM 663 C C . PHE A 1 86 ? 1.561 4.078 8.657 1.00 88.94 86 PHE A C 1
ATOM 665 O O . PHE A 1 86 ? 2.190 3.183 9.222 1.00 88.94 86 PHE A O 1
ATOM 672 N N . LYS A 1 87 ? 0.827 4.970 9.319 1.00 88.69 87 LYS A N 1
ATOM 673 C CA . LYS A 1 87 ? 0.656 4.956 10.769 1.00 88.69 87 LYS A CA 1
ATOM 674 C C . LYS A 1 87 ? -0.812 4.772 11.090 1.00 88.69 87 LYS A C 1
ATOM 676 O O . LYS A 1 87 ? -1.653 5.425 10.479 1.00 88.69 87 LYS A O 1
ATOM 681 N N . ASP A 1 88 ? -1.076 3.899 12.051 1.00 86.31 88 ASP A N 1
ATOM 682 C CA . ASP A 1 88 ? -2.388 3.725 12.670 1.00 86.31 88 ASP A CA 1
ATOM 683 C C . ASP A 1 88 ? -3.532 3.459 11.677 1.00 86.31 88 ASP A C 1
ATOM 685 O O . ASP A 1 88 ? -4.635 3.983 11.808 1.00 86.31 88 ASP A O 1
ATOM 689 N N . VAL A 1 89 ? -3.272 2.612 10.678 1.00 87.12 89 VAL A N 1
ATOM 690 C CA . VAL A 1 89 ? -4.259 2.220 9.665 1.00 87.12 89 VAL A CA 1
ATOM 691 C C . VAL A 1 89 ? -5.139 1.090 10.209 1.00 87.12 89 VAL A C 1
ATOM 693 O O . VAL A 1 89 ? -4.602 0.101 10.716 1.00 87.12 89 VAL A O 1
ATOM 696 N N . PRO A 1 90 ? -6.476 1.179 10.100 1.00 85.69 90 PRO A N 1
ATOM 697 C CA . PRO A 1 90 ? -7.373 0.135 10.576 1.00 85.69 90 PRO A CA 1
ATOM 698 C C . PRO A 1 90 ? -7.185 -1.169 9.800 1.00 85.69 90 PRO A C 1
ATOM 700 O O . PRO A 1 90 ? -7.116 -1.186 8.567 1.00 85.69 90 PRO A O 1
ATOM 703 N N . VAL A 1 91 ? -7.119 -2.270 10.549 1.00 86.94 91 VAL A N 1
ATOM 704 C CA . VAL A 1 91 ? -7.020 -3.623 10.004 1.00 86.94 91 VAL A CA 1
ATOM 705 C C . VAL A 1 91 ? -8.417 -4.181 9.766 1.00 86.94 91 VAL A C 1
ATOM 707 O O . VAL A 1 91 ? -9.262 -4.182 10.663 1.00 86.94 91 VAL A O 1
ATOM 710 N N . VAL A 1 92 ? -8.649 -4.682 8.558 1.00 84.69 92 VAL A N 1
ATOM 711 C CA . VAL A 1 92 ? -9.941 -5.207 8.119 1.00 84.69 92 VAL A CA 1
ATOM 712 C C . VAL A 1 92 ? -9.804 -6.628 7.615 1.00 84.69 92 VAL A C 1
ATOM 714 O O . VAL A 1 92 ? -8.802 -7.003 7.008 1.00 84.69 92 VAL A O 1
ATOM 717 N N . ASP A 1 93 ? -10.836 -7.428 7.851 1.00 83.25 93 ASP A N 1
ATOM 718 C CA . ASP A 1 93 ? -10.915 -8.751 7.251 1.00 83.25 93 ASP A CA 1
ATOM 719 C C . ASP A 1 93 ? -11.275 -8.611 5.760 1.00 83.25 93 ASP A C 1
ATOM 721 O O . ASP A 1 93 ? -12.121 -7.783 5.414 1.00 83.25 93 ASP A O 1
ATOM 725 N N . PRO A 1 94 ? -10.688 -9.419 4.860 1.00 72.94 94 PRO A N 1
ATOM 726 C CA . PRO A 1 94 ? -10.850 -9.276 3.407 1.00 72.94 94 PRO A CA 1
ATOM 727 C C . PRO A 1 94 ? -12.289 -9.483 2.891 1.00 72.94 94 PRO A C 1
ATOM 729 O O . PRO A 1 94 ? -12.553 -9.258 1.713 1.00 72.94 94 PRO A O 1
ATOM 732 N N . GLY A 1 95 ? -13.221 -9.902 3.755 1.00 67.44 95 GLY A N 1
ATOM 733 C CA . GLY A 1 95 ? -14.649 -10.055 3.454 1.00 67.44 95 GLY A CA 1
ATOM 734 C C . GLY A 1 95 ? -15.567 -9.024 4.120 1.00 67.44 95 GLY A C 1
ATOM 735 O O . GLY A 1 95 ? -16.782 -9.166 4.013 1.00 67.44 95 GLY A O 1
ATOM 736 N N . THR A 1 96 ? -15.021 -8.023 4.817 1.00 67.06 96 THR A N 1
ATOM 737 C CA . THR A 1 96 ? -15.803 -7.082 5.633 1.00 67.06 96 THR A CA 1
ATOM 738 C C . THR A 1 96 ? -15.522 -5.641 5.218 1.00 67.06 96 THR A C 1
ATOM 740 O O . THR A 1 96 ? -14.369 -5.225 5.128 1.00 67.06 96 THR A O 1
ATOM 743 N N . GLU A 1 97 ? -16.572 -4.850 5.008 1.00 63.97 97 GLU A N 1
ATOM 744 C CA . GLU A 1 97 ? -16.442 -3.407 4.792 1.00 63.97 97 GLU A CA 1
ATOM 745 C C . GLU A 1 97 ? -16.243 -2.689 6.135 1.00 63.97 97 GLU A C 1
ATOM 747 O O . GLU A 1 97 ? -17.020 -2.888 7.067 1.00 63.97 97 GLU A O 1
ATOM 752 N N . SER A 1 98 ? -15.210 -1.849 6.252 1.00 64.81 98 SER A N 1
ATOM 753 C CA . SER A 1 98 ? -14.961 -1.058 7.469 1.00 64.81 98 SER A CA 1
ATOM 754 C C . SER A 1 98 ? -15.669 0.289 7.504 1.00 64.81 98 SER A C 1
ATOM 756 O O . SER A 1 98 ? -15.783 0.885 8.567 1.00 64.81 98 SER A O 1
ATOM 758 N N . GLY A 1 99 ? -16.095 0.812 6.349 1.00 66.31 99 GLY A N 1
ATOM 759 C CA . GLY A 1 99 ? -16.550 2.202 6.233 1.00 66.31 99 GLY A CA 1
ATOM 760 C C . GLY A 1 99 ? -15.435 3.246 6.414 1.00 66.31 99 GLY A C 1
ATOM 761 O O . GLY A 1 99 ? -15.715 4.441 6.368 1.00 66.31 99 GLY A O 1
ATOM 762 N N . GLU A 1 100 ? -14.182 2.814 6.582 1.00 75.94 100 GLU A N 1
ATOM 763 C CA . GLU A 1 100 ? -13.016 3.681 6.761 1.00 75.94 100 GLU A CA 1
ATOM 764 C C . GLU A 1 100 ? -12.442 4.146 5.417 1.00 75.94 100 GLU A C 1
ATOM 766 O O . GLU A 1 100 ? -12.527 3.460 4.393 1.00 75.94 100 GLU A O 1
ATOM 771 N N . THR A 1 101 ? -11.812 5.321 5.418 1.00 80.06 101 THR A N 1
ATOM 772 C CA . THR A 1 101 ? -11.237 5.911 4.194 1.00 80.06 101 THR A CA 1
ATOM 773 C C . THR A 1 101 ? -10.013 5.151 3.686 1.00 80.06 101 THR A C 1
ATOM 775 O O . THR A 1 101 ? -9.810 5.039 2.476 1.00 80.06 101 THR A O 1
ATOM 778 N N . VAL A 1 102 ? -9.199 4.606 4.592 1.00 84.94 102 VAL A N 1
ATOM 779 C CA . VAL A 1 102 ? -8.046 3.759 4.272 1.00 84.94 102 VAL A CA 1
ATOM 780 C C . VAL A 1 102 ? -8.010 2.593 5.242 1.00 84.94 102 VAL A C 1
ATOM 782 O O . VAL A 1 102 ? -8.057 2.807 6.447 1.00 84.94 102 VAL A O 1
ATOM 785 N N . ALA A 1 103 ? -7.885 1.377 4.722 1.00 86.75 103 ALA A N 1
ATOM 786 C CA . ALA A 1 103 ? -7.788 0.163 5.520 1.00 86.75 103 ALA A CA 1
ATOM 787 C C . ALA A 1 103 ? -6.736 -0.801 4.961 1.00 86.75 103 ALA A C 1
ATOM 789 O O . ALA A 1 103 ? -6.402 -0.748 3.775 1.00 86.75 103 ALA A O 1
ATOM 790 N N . VAL A 1 104 ? -6.232 -1.696 5.809 1.00 89.38 104 VAL A N 1
ATOM 791 C CA . VAL A 1 104 ? -5.277 -2.751 5.438 1.00 89.38 104 VAL A CA 1
ATOM 792 C C . VAL A 1 104 ? -5.853 -4.131 5.740 1.00 89.38 104 VAL A C 1
ATOM 794 O O . VAL A 1 104 ? -6.462 -4.336 6.788 1.00 89.38 104 VAL A O 1
ATOM 797 N N . CYS A 1 105 ? -5.685 -5.082 4.824 1.00 89.44 105 CYS A N 1
ATOM 798 C CA . CYS A 1 105 ? -6.178 -6.442 5.016 1.00 89.44 105 CYS A CA 1
ATOM 799 C C . CYS A 1 105 ? -5.394 -7.192 6.106 1.00 89.44 105 CYS A C 1
ATOM 801 O O . CYS A 1 105 ? -4.176 -7.056 6.231 1.00 89.44 105 CYS A O 1
ATOM 803 N N . SER A 1 106 ? -6.104 -8.010 6.885 1.00 88.38 106 SER A N 1
ATOM 804 C CA . SER A 1 106 ? -5.553 -8.788 8.003 1.00 88.38 106 SER A CA 1
ATOM 805 C C . SER A 1 106 ? -4.615 -9.933 7.594 1.00 88.38 106 SER A C 1
ATOM 807 O O . SER A 1 106 ? -3.918 -10.483 8.446 1.00 88.38 106 SER A O 1
ATOM 809 N N . ASP A 1 107 ? -4.574 -10.294 6.312 1.00 89.31 107 ASP A N 1
ATOM 810 C CA . ASP A 1 107 ? -3.754 -11.371 5.750 1.00 89.31 107 ASP A CA 1
ATOM 811 C C . ASP A 1 107 ? -2.325 -10.945 5.373 1.00 89.31 107 ASP A C 1
ATOM 813 O O . ASP A 1 107 ? -1.484 -11.808 5.119 1.00 89.31 107 ASP A O 1
ATOM 817 N N . ILE A 1 108 ? -2.031 -9.642 5.384 1.00 90.88 108 ILE A N 1
ATOM 818 C CA . ILE A 1 108 ? -0.718 -9.093 5.033 1.00 90.88 108 ILE A CA 1
ATOM 819 C C . ILE A 1 108 ? 0.308 -9.364 6.137 1.00 90.88 108 ILE A C 1
ATOM 821 O O . ILE A 1 108 ? 0.085 -9.075 7.317 1.00 90.88 108 ILE A O 1
ATOM 825 N N . ARG A 1 109 ? 1.484 -9.853 5.742 1.00 92.31 109 ARG A N 1
ATOM 826 C CA . ARG A 1 109 ? 2.640 -10.083 6.612 1.00 92.31 109 ARG A CA 1
ATOM 827 C C . ARG A 1 109 ? 3.844 -9.263 6.166 1.00 92.31 109 ARG A C 1
ATOM 829 O O . ARG A 1 109 ? 3.902 -8.700 5.075 1.00 92.31 109 ARG A O 1
ATOM 836 N N . GLN A 1 110 ? 4.840 -9.196 7.044 1.00 93.06 110 GLN A N 1
ATOM 837 C CA . GLN A 1 110 ? 6.120 -8.580 6.718 1.00 93.06 110 GLN A CA 1
ATOM 838 C C . GLN A 1 110 ? 6.804 -9.333 5.567 1.00 93.06 110 GLN A C 1
ATOM 840 O O . GLN A 1 110 ? 6.907 -10.557 5.598 1.00 93.06 110 GLN A O 1
ATOM 845 N N . GLY A 1 111 ? 7.296 -8.586 4.580 1.00 91.50 111 GLY A N 1
ATOM 846 C CA . GLY A 1 111 ? 7.913 -9.107 3.361 1.00 91.50 111 GLY A CA 1
ATOM 847 C C . GLY A 1 111 ? 6.932 -9.351 2.212 1.00 91.50 111 GLY A C 1
ATOM 848 O O . GLY A 1 111 ? 7.376 -9.552 1.081 1.00 91.50 111 GLY A O 1
ATOM 849 N N . ASP A 1 112 ? 5.622 -9.283 2.461 1.00 93.38 112 ASP A N 1
ATOM 850 C CA . ASP A 1 112 ? 4.628 -9.504 1.416 1.00 93.38 112 ASP A CA 1
ATOM 851 C C . ASP A 1 112 ? 4.564 -8.332 0.441 1.00 93.38 112 ASP A C 1
ATOM 853 O O . ASP A 1 112 ? 4.792 -7.170 0.790 1.00 93.38 112 ASP A O 1
ATOM 857 N N . ALA A 1 113 ? 4.209 -8.644 -0.803 1.00 92.44 113 ALA A N 1
ATOM 858 C CA . ALA A 1 113 ? 3.877 -7.635 -1.789 1.00 92.44 113 ALA A CA 1
ATOM 859 C C . ALA A 1 113 ? 2.429 -7.185 -1.577 1.00 92.44 113 ALA A C 1
ATOM 861 O O . ALA A 1 113 ? 1.494 -7.963 -1.772 1.00 92.44 113 ALA A O 1
ATOM 862 N N . ALA A 1 114 ? 2.243 -5.922 -1.212 1.00 93.06 114 ALA A N 1
ATOM 863 C CA . ALA A 1 114 ? 0.932 -5.321 -1.017 1.00 93.06 114 ALA A CA 1
ATOM 864 C C . ALA A 1 114 ? 0.698 -4.192 -2.022 1.00 93.06 114 ALA A C 1
ATOM 866 O O . ALA A 1 114 ? 1.627 -3.532 -2.501 1.00 93.06 114 ALA A O 1
ATOM 867 N N . GLY A 1 115 ? -0.569 -3.970 -2.349 1.00 90.69 115 GLY A N 1
ATOM 868 C CA . GLY A 1 115 ? -1.005 -2.922 -3.255 1.00 90.69 115 GLY A CA 1
ATOM 869 C C . GLY A 1 115 ? -2.225 -2.212 -2.705 1.00 90.69 115 GLY A C 1
ATOM 870 O O . GLY A 1 115 ? -3.140 -2.847 -2.188 1.00 90.69 115 GLY A O 1
ATOM 871 N N . ALA A 1 116 ? -2.256 -0.892 -2.845 1.00 89.81 116 ALA A N 1
ATOM 872 C CA . ALA A 1 116 ? -3.469 -0.137 -2.609 1.00 89.81 116 ALA A CA 1
ATOM 873 C C . ALA A 1 116 ? -4.397 -0.256 -3.822 1.00 89.81 116 ALA A C 1
ATOM 875 O O . ALA A 1 116 ? -3.966 -0.204 -4.980 1.00 89.81 116 ALA A O 1
ATOM 876 N N . ARG A 1 117 ? -5.690 -0.365 -3.548 1.00 87.19 117 ARG A N 1
ATOM 877 C CA . ARG A 1 117 ? -6.775 -0.343 -4.522 1.00 87.19 117 ARG A CA 1
ATOM 878 C C . ARG A 1 117 ? -7.868 0.578 -4.002 1.00 87.19 117 ARG A C 1
ATOM 880 O O . ARG A 1 117 ? -8.257 0.478 -2.843 1.00 87.19 117 ARG A O 1
ATOM 887 N N . MET A 1 118 ? -8.398 1.451 -4.857 1.00 85.38 118 MET A N 1
ATOM 888 C CA . MET A 1 118 ? -9.632 2.160 -4.511 1.00 85.38 118 MET A CA 1
ATOM 889 C C . MET A 1 118 ? -10.819 1.225 -4.701 1.00 85.38 118 MET A C 1
ATOM 891 O O . MET A 1 118 ? -10.972 0.631 -5.772 1.00 85.38 118 MET A O 1
ATOM 895 N N . LEU A 1 119 ? -11.644 1.102 -3.668 1.00 81.81 119 LEU A N 1
ATOM 896 C CA . LEU A 1 119 ? -12.933 0.418 -3.744 1.00 81.81 119 LEU A CA 1
ATOM 897 C C . LEU A 1 119 ? -14.032 1.399 -4.160 1.00 81.81 119 LEU A C 1
ATOM 899 O O . LEU A 1 119 ? -14.902 1.056 -4.954 1.00 81.81 119 LEU A O 1
ATOM 903 N N . SER A 1 120 ? -13.949 2.640 -3.678 1.00 79.62 120 SER A N 1
ATOM 904 C CA . SER A 1 120 ? -14.850 3.732 -4.042 1.00 79.62 120 SER A CA 1
ATOM 905 C C . SER A 1 120 ? -14.078 5.040 -4.231 1.00 79.62 120 SER A C 1
ATOM 907 O O . SER A 1 120 ? -12.859 5.091 -4.068 1.00 79.62 120 SER A O 1
ATOM 909 N N . GLY A 1 121 ? -14.786 6.129 -4.540 1.00 76.44 121 GLY A N 1
ATOM 910 C CA . GLY A 1 121 ? -14.188 7.463 -4.602 1.00 76.44 121 GLY A CA 1
ATOM 911 C C . GLY A 1 121 ? -13.532 7.914 -3.291 1.00 76.44 121 GLY A C 1
ATOM 912 O O . GLY A 1 121 ? -12.666 8.777 -3.347 1.00 76.44 121 GLY A O 1
ATOM 913 N N . PHE A 1 122 ? -13.888 7.325 -2.145 1.00 77.06 122 PHE A N 1
ATOM 914 C CA . PHE A 1 122 ? -13.447 7.764 -0.814 1.00 77.06 122 PHE A CA 1
ATOM 915 C C . PHE A 1 122 ? -12.831 6.647 0.039 1.00 77.06 122 PHE A C 1
ATOM 917 O O . PHE A 1 122 ? -12.369 6.925 1.141 1.00 77.06 122 PHE A O 1
ATOM 924 N N . THR A 1 123 ? -12.806 5.406 -0.459 1.00 80.38 123 THR A N 1
ATOM 925 C CA . THR A 1 123 ? -12.305 4.244 0.287 1.00 80.38 123 THR A CA 1
ATOM 926 C C . THR A 1 123 ? -11.184 3.534 -0.462 1.00 80.38 123 THR A C 1
ATOM 928 O O . THR A 1 123 ? -11.312 3.159 -1.634 1.00 80.38 123 THR A O 1
ATOM 931 N N . CYS A 1 124 ? -10.076 3.333 0.243 1.00 85.81 124 CYS A N 1
ATOM 932 C CA . CYS A 1 124 ? -8.872 2.674 -0.232 1.00 85.81 124 CYS A CA 1
ATOM 933 C C . CYS A 1 124 ? -8.577 1.451 0.635 1.00 85.81 124 CYS A C 1
ATOM 935 O O . CYS A 1 124 ? -8.566 1.535 1.861 1.00 85.81 124 CYS A O 1
ATOM 937 N N . LEU A 1 125 ? -8.280 0.330 -0.008 1.00 88.12 125 LEU A N 1
ATOM 938 C CA . LEU A 1 125 ? -7.891 -0.906 0.652 1.00 88.12 125 LEU A CA 1
ATOM 939 C C . LEU A 1 125 ? -6.473 -1.279 0.237 1.00 88.12 125 LEU A C 1
ATOM 941 O O . LEU A 1 125 ? -6.154 -1.279 -0.952 1.00 88.12 125 LEU A O 1
ATOM 945 N N . ILE A 1 126 ? -5.633 -1.600 1.210 1.00 90.62 126 ILE A N 1
ATOM 946 C CA . ILE A 1 126 ? -4.300 -2.154 0.999 1.00 90.62 126 ILE A CA 1
ATOM 947 C C . ILE A 1 126 ? -4.419 -3.659 1.179 1.00 90.62 126 ILE A C 1
ATOM 949 O O . ILE A 1 126 ? -4.677 -4.133 2.283 1.00 90.62 126 ILE A O 1
ATOM 953 N N . SER A 1 127 ? -4.268 -4.392 0.080 1.00 91.56 127 SER A N 1
ATOM 954 C CA . SER A 1 127 ? -4.444 -5.841 0.029 1.00 91.56 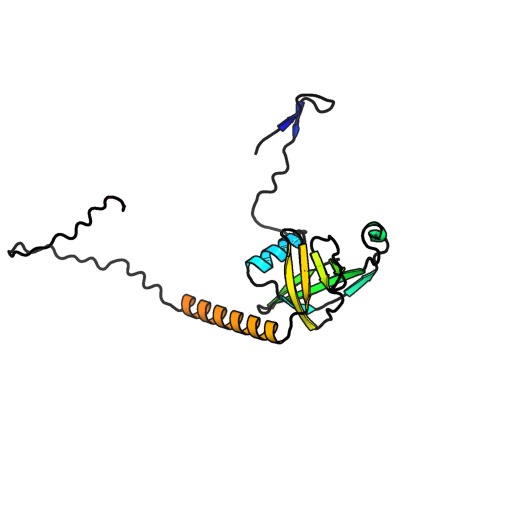127 SER A CA 1
ATOM 955 C C . SER A 1 127 ? -3.185 -6.530 -0.476 1.00 91.56 127 SER A C 1
ATOM 957 O O . SER A 1 127 ? -2.362 -5.929 -1.177 1.00 91.56 127 SER A O 1
ATOM 959 N N . LEU A 1 128 ? -3.065 -7.816 -0.161 1.00 92.56 128 LEU A N 1
ATOM 960 C CA . LEU A 1 128 ? -2.030 -8.670 -0.724 1.00 92.56 128 LEU A CA 1
ATOM 961 C C . LEU A 1 128 ? -2.149 -8.713 -2.257 1.00 92.56 128 LEU A C 1
ATOM 963 O O . LEU A 1 128 ? -3.246 -8.818 -2.812 1.00 92.56 128 LEU A O 1
ATOM 967 N N . LEU A 1 129 ? -1.015 -8.619 -2.947 1.00 90.50 129 LEU A N 1
ATOM 968 C CA . LEU A 1 129 ? -0.937 -8.805 -4.391 1.00 90.50 129 LEU A CA 1
ATOM 969 C C . LEU A 1 129 ? -0.595 -10.258 -4.704 1.00 90.50 129 LEU A C 1
ATOM 971 O O . LEU A 1 129 ? 0.338 -10.831 -4.143 1.00 90.50 129 LEU A O 1
ATOM 975 N N . GLY A 1 130 ? -1.319 -10.844 -5.657 1.00 88.88 130 GLY A N 1
ATOM 976 C CA . GLY A 1 130 ? -0.986 -12.170 -6.167 1.00 88.88 130 GLY A CA 1
ATOM 977 C C . GLY A 1 130 ? 0.370 -12.168 -6.876 1.00 88.88 130 GLY A C 1
ATOM 978 O O . GLY A 1 130 ? 0.722 -11.201 -7.551 1.00 88.88 130 GLY A O 1
ATOM 979 N N . ALA A 1 131 ? 1.121 -13.268 -6.779 1.00 87.25 131 ALA A N 1
ATOM 980 C CA . ALA A 1 131 ? 2.461 -13.378 -7.365 1.00 87.25 131 ALA A CA 1
ATOM 981 C C . ALA A 1 131 ? 2.497 -13.032 -8.870 1.00 87.25 131 ALA A C 1
ATOM 983 O O . ALA A 1 131 ? 3.361 -12.281 -9.318 1.00 87.25 131 ALA A O 1
ATOM 984 N N . SER A 1 132 ? 1.501 -13.493 -9.633 1.00 88.31 132 SER A N 1
ATOM 985 C CA . SER A 1 132 ? 1.360 -13.188 -11.064 1.00 88.31 132 SER A CA 1
ATOM 986 C C . SER A 1 132 ? 1.131 -11.700 -11.343 1.00 88.31 132 SER A C 1
ATOM 988 O O . SER A 1 132 ? 1.613 -11.157 -12.339 1.00 88.31 132 SER A O 1
ATOM 990 N N . GLU A 1 133 ? 0.417 -11.008 -10.456 1.00 87.81 133 GLU A N 1
ATOM 991 C CA . GLU A 1 133 ? 0.191 -9.573 -10.563 1.00 87.81 133 GLU A CA 1
ATOM 992 C C . GLU A 1 133 ? 1.461 -8.788 -10.227 1.00 87.81 133 GLU A C 1
ATOM 994 O O . GLU A 1 133 ? 1.789 -7.826 -10.923 1.00 87.81 133 GLU A O 1
ATOM 999 N N . VAL A 1 134 ? 2.221 -9.229 -9.222 1.00 87.25 134 VAL A N 1
ATOM 1000 C CA . VAL A 1 134 ? 3.522 -8.642 -8.873 1.00 87.25 134 VAL A CA 1
ATOM 1001 C C . VAL A 1 134 ? 4.493 -8.746 -10.046 1.00 87.25 134 VAL A C 1
ATOM 1003 O O . VAL A 1 134 ? 5.112 -7.749 -10.420 1.00 87.25 134 VAL A O 1
ATOM 1006 N N . GLU A 1 135 ? 4.607 -9.922 -10.666 1.00 87.38 135 GLU A N 1
ATOM 1007 C CA . GLU A 1 135 ? 5.455 -10.129 -11.846 1.00 87.38 135 GLU A CA 1
ATOM 1008 C C . GLU A 1 135 ? 5.044 -9.226 -13.008 1.00 87.38 135 GLU A C 1
ATOM 1010 O O . GLU A 1 135 ? 5.891 -8.560 -13.613 1.00 87.38 135 GLU A O 1
ATOM 1015 N N . ARG A 1 136 ? 3.739 -9.135 -13.282 1.00 88.75 136 ARG A N 1
ATOM 1016 C CA . ARG A 1 136 ? 3.204 -8.256 -14.325 1.00 88.75 136 ARG A CA 1
ATOM 1017 C C . ARG A 1 136 ? 3.539 -6.791 -14.053 1.00 88.75 136 ARG A C 1
ATOM 1019 O O . ARG A 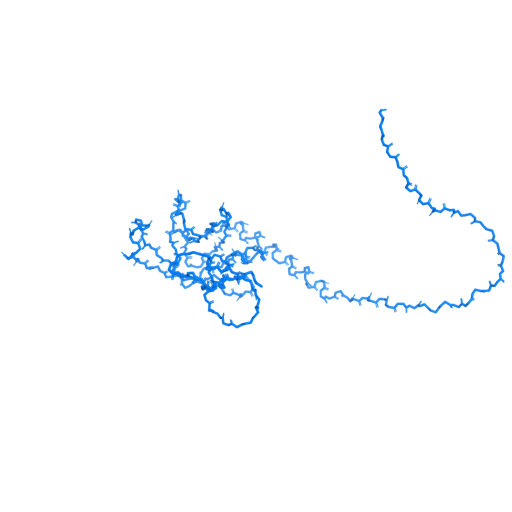1 136 ? 4.062 -6.116 -14.939 1.00 88.75 136 ARG A O 1
ATOM 1026 N N . ARG A 1 137 ? 3.297 -6.306 -12.833 1.00 86.12 137 ARG A N 1
ATOM 1027 C CA . ARG A 1 137 ? 3.581 -4.914 -12.454 1.00 86.12 137 ARG A CA 1
ATOM 1028 C C . ARG A 1 137 ? 5.080 -4.601 -12.503 1.00 86.12 137 ARG A C 1
ATOM 1030 O O . ARG A 1 137 ? 5.455 -3.530 -12.976 1.00 86.12 137 ARG A O 1
ATOM 1037 N N . ARG A 1 138 ? 5.951 -5.542 -12.110 1.00 86.56 138 ARG A N 1
ATOM 1038 C CA . ARG A 1 138 ? 7.414 -5.416 -12.281 1.00 86.56 138 ARG A CA 1
ATOM 1039 C C . ARG A 1 138 ? 7.810 -5.326 -13.755 1.00 86.56 138 ARG A C 1
ATOM 1041 O O . ARG A 1 138 ? 8.626 -4.481 -14.120 1.00 86.56 138 ARG A O 1
ATOM 1048 N N . ALA A 1 139 ? 7.233 -6.168 -14.611 1.00 86.69 139 ALA A N 1
ATOM 1049 C CA . ALA A 1 139 ? 7.518 -6.156 -16.044 1.00 86.69 139 ALA A CA 1
ATOM 1050 C C . ALA A 1 139 ? 7.065 -4.850 -16.715 1.00 86.69 139 ALA A C 1
ATOM 1052 O O . ALA A 1 139 ? 7.781 -4.311 -17.565 1.00 86.69 139 ALA A O 1
ATOM 1053 N N . ASP A 1 140 ? 5.901 -4.328 -16.332 1.00 87.19 140 ASP A N 1
ATOM 1054 C CA . ASP A 1 140 ? 5.379 -3.064 -16.849 1.00 87.19 140 ASP A CA 1
ATOM 1055 C C . ASP A 1 140 ? 6.243 -1.877 -16.399 1.00 87.19 140 ASP A C 1
ATOM 1057 O O . ASP A 1 140 ? 6.608 -1.044 -17.235 1.00 87.19 140 ASP A 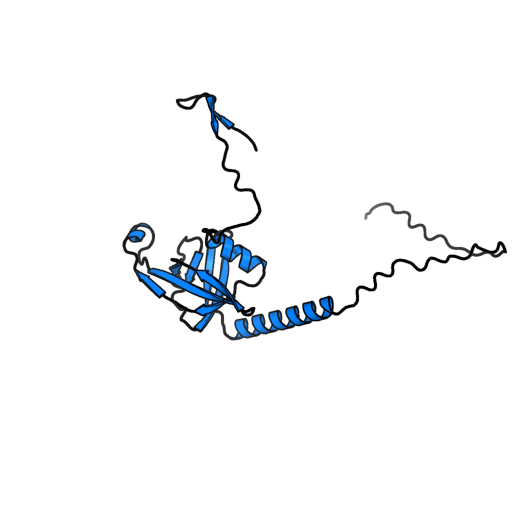O 1
ATOM 1061 N N . TRP A 1 141 ? 6.696 -1.867 -15.140 1.00 84.56 141 TRP A N 1
ATOM 1062 C CA . TRP A 1 141 ? 7.659 -0.880 -14.643 1.00 84.56 141 TRP A CA 1
ATOM 1063 C C . TRP A 1 141 ? 8.972 -0.896 -15.437 1.00 84.56 141 TRP A C 1
ATOM 1065 O O . TRP A 1 141 ? 9.403 0.135 -15.955 1.00 84.56 141 TRP A O 1
ATOM 1075 N N . ALA A 1 142 ? 9.571 -2.074 -15.632 1.00 86.25 142 ALA A N 1
ATOM 1076 C CA . ALA A 1 142 ? 10.823 -2.213 -16.379 1.00 86.25 142 ALA A CA 1
ATOM 1077 C C . ALA A 1 142 ? 10.691 -1.758 -17.847 1.00 86.25 142 ALA A C 1
ATOM 1079 O O . ALA A 1 142 ? 11.625 -1.195 -18.428 1.00 86.25 142 ALA A O 1
ATOM 1080 N N . LYS A 1 143 ? 9.531 -1.983 -18.480 1.00 88.38 143 LYS A N 1
ATOM 1081 C CA . LYS A 1 143 ? 9.246 -1.470 -19.832 1.00 88.38 143 LYS A CA 1
ATOM 1082 C C . LYS A 1 143 ? 9.144 0.052 -19.842 1.00 88.38 143 LYS A C 1
ATOM 1084 O O . LYS A 1 143 ? 9.646 0.684 -20.775 1.00 88.38 143 LYS A O 1
ATOM 1089 N N . GLU A 1 144 ? 8.489 0.641 -18.848 1.00 85.12 144 GLU A N 1
ATOM 1090 C CA . GLU A 1 144 ? 8.348 2.091 -18.741 1.00 85.12 144 GLU A CA 1
ATOM 1091 C C . GLU A 1 144 ? 9.696 2.773 -18.483 1.00 85.12 144 GLU A C 1
ATOM 1093 O O . GLU A 1 144 ? 10.015 3.775 -19.126 1.00 85.12 144 GLU A O 1
ATOM 1098 N N . GLU A 1 145 ? 10.533 2.190 -17.630 1.00 84.38 145 GLU A N 1
ATOM 1099 C CA . GLU A 1 145 ? 11.884 2.674 -17.354 1.00 84.38 145 GLU A CA 1
ATOM 1100 C C . GLU A 1 145 ? 12.763 2.644 -18.613 1.00 84.38 145 GLU A C 1
ATOM 1102 O O . GLU A 1 145 ? 13.362 3.657 -18.981 1.00 84.38 145 GLU A O 1
ATOM 1107 N N . LYS A 1 146 ? 12.730 1.544 -19.378 1.00 87.06 146 LYS A N 1
ATOM 1108 C CA . LYS A 1 146 ? 13.399 1.463 -20.691 1.00 87.06 146 LYS A CA 1
ATOM 1109 C C . LYS A 1 146 ? 12.882 2.513 -21.677 1.00 87.06 146 LYS A C 1
ATOM 1111 O O . LYS A 1 146 ? 13.664 3.078 -22.443 1.00 87.06 146 LYS A O 1
ATOM 1116 N N . ARG A 1 147 ? 11.574 2.798 -21.686 1.00 85.69 147 ARG A N 1
ATOM 1117 C CA . ARG A 1 147 ? 10.995 3.868 -22.522 1.00 85.69 147 ARG A CA 1
ATOM 1118 C C . ARG A 1 147 ? 11.490 5.250 -22.091 1.00 85.69 147 ARG A C 1
ATOM 1120 O O . ARG A 1 147 ? 11.803 6.058 -22.963 1.00 85.69 147 ARG A O 1
ATOM 1127 N N . LYS A 1 148 ? 11.592 5.519 -20.786 1.00 84.12 148 LYS A N 1
ATOM 1128 C CA . LYS A 1 148 ? 12.138 6.778 -20.249 1.00 84.12 148 LYS A CA 1
ATOM 1129 C C . LYS A 1 148 ? 13.610 6.949 -20.616 1.00 84.12 148 LYS A C 1
ATOM 1131 O O . LYS A 1 148 ? 13.965 8.000 -21.137 1.00 84.12 148 LYS A O 1
ATOM 1136 N N . GLN A 1 149 ? 14.425 5.906 -20.466 1.00 82.50 149 GLN A N 1
ATOM 1137 C CA . GLN A 1 149 ? 15.832 5.921 -20.883 1.00 82.50 149 GLN A CA 1
ATOM 1138 C C . GLN A 1 149 ? 15.977 6.211 -22.383 1.00 82.50 149 GLN A C 1
ATOM 1140 O O . GLN A 1 149 ? 16.736 7.093 -22.770 1.00 82.50 149 GLN A O 1
ATOM 1145 N N . ARG A 1 150 ? 15.184 5.556 -23.243 1.00 83.81 150 ARG A N 1
ATOM 1146 C CA . ARG A 1 150 ? 15.191 5.831 -24.693 1.00 83.81 150 ARG A CA 1
ATOM 1147 C C . ARG A 1 150 ? 14.799 7.270 -25.036 1.00 83.81 150 ARG A C 1
ATOM 1149 O O . ARG A 1 150 ? 15.378 7.844 -25.948 1.00 83.81 150 ARG A O 1
ATOM 1156 N N . ARG A 1 151 ? 13.833 7.854 -24.318 1.00 77.56 151 ARG A N 1
ATOM 1157 C CA . ARG A 1 151 ? 13.431 9.260 -24.498 1.00 77.56 151 ARG A CA 1
ATOM 1158 C C . ARG A 1 151 ? 14.495 10.242 -24.011 1.00 77.56 151 ARG A C 1
ATOM 1160 O O . ARG A 1 151 ? 14.664 11.274 -24.640 1.00 77.56 151 ARG A O 1
ATOM 1167 N N . ALA A 1 152 ? 15.201 9.921 -22.928 1.00 77.25 152 ALA A N 1
ATOM 1168 C CA . ALA A 1 152 ? 16.284 10.750 -22.402 1.00 77.25 152 ALA A CA 1
ATOM 1169 C C . ALA A 1 152 ? 17.528 10.740 -23.307 1.00 77.25 152 ALA A C 1
ATOM 1171 O O . ALA A 1 152 ? 18.248 11.729 -23.370 1.00 77.25 152 ALA A O 1
ATOM 1172 N N . VAL A 1 153 ? 17.767 9.629 -24.010 1.00 69.94 153 VAL A N 1
ATOM 1173 C CA . VAL A 1 153 ? 18.919 9.453 -24.911 1.00 69.94 153 VAL A CA 1
ATOM 1174 C C . VAL A 1 153 ? 18.623 9.920 -26.342 1.00 69.94 153 VAL A C 1
ATOM 1176 O O . VAL A 1 153 ? 19.555 10.138 -27.109 1.00 69.94 153 VAL A O 1
ATOM 1179 N N . ALA A 1 154 ? 17.354 10.103 -26.724 1.00 61.75 154 ALA A N 1
ATOM 1180 C CA . ALA A 1 154 ? 17.019 10.646 -28.035 1.00 61.75 154 ALA A CA 1
ATOM 1181 C C . ALA A 1 154 ? 17.542 12.092 -28.133 1.00 61.75 154 ALA A C 1
ATOM 1183 O O . ALA A 1 154 ? 17.058 12.951 -27.389 1.00 61.75 154 ALA A O 1
ATOM 1184 N N . PRO A 1 155 ? 18.513 12.390 -29.020 1.00 57.28 155 PRO A N 1
ATOM 1185 C CA . PRO A 1 155 ? 18.943 13.758 -29.217 1.00 57.28 155 PRO A CA 1
ATOM 1186 C C . PRO A 1 155 ? 17.728 14.544 -29.693 1.00 57.28 155 PRO A C 1
ATOM 1188 O O . PRO A 1 155 ? 17.083 14.196 -30.684 1.00 57.28 155 PRO A O 1
ATOM 1191 N N . VAL A 1 156 ? 17.391 15.598 -28.955 1.00 57.12 156 VAL A N 1
ATOM 1192 C CA . VAL A 1 156 ? 16.470 16.623 -29.426 1.00 57.12 156 VAL A CA 1
ATOM 1193 C C . VAL A 1 156 ? 17.180 17.299 -30.594 1.00 57.12 156 VAL A C 1
ATOM 1195 O O . VAL A 1 156 ? 17.840 18.321 -30.422 1.00 57.12 156 VAL A O 1
ATOM 1198 N N . GLU A 1 157 ? 17.076 16.727 -31.795 1.00 58.94 157 GLU A N 1
ATOM 1199 C CA . GLU A 1 157 ? 17.317 17.454 -33.036 1.00 58.94 157 GLU A CA 1
ATOM 1200 C C . GLU A 1 157 ? 16.203 18.501 -33.166 1.00 58.94 157 GLU A C 1
ATOM 1202 O O . GLU A 1 157 ? 15.279 18.404 -33.972 1.00 58.94 157 GLU A O 1
ATOM 1207 N N . ARG A 1 158 ? 16.287 19.543 -32.332 1.00 52.56 158 ARG A N 1
ATOM 1208 C CA . ARG A 1 158 ? 15.723 20.852 -32.624 1.00 52.56 158 ARG A CA 1
ATOM 1209 C C . ARG A 1 158 ? 16.483 21.349 -33.846 1.00 52.56 158 ARG A C 1
ATOM 1211 O O . ARG A 1 158 ? 17.466 22.074 -33.730 1.00 52.56 158 ARG A O 1
ATOM 1218 N N . ARG A 1 159 ? 16.030 20.941 -35.031 1.00 49.75 159 ARG A N 1
ATOM 1219 C CA . ARG A 1 159 ? 16.340 21.632 -36.280 1.00 49.75 159 ARG A CA 1
ATOM 1220 C C . ARG A 1 159 ? 15.694 23.015 -36.210 1.00 49.75 159 ARG A C 1
ATOM 1222 O O . ARG A 1 159 ? 14.605 23.238 -36.726 1.00 49.75 159 ARG A O 1
ATOM 1229 N N . LEU A 1 160 ? 16.353 23.936 -35.515 1.00 52.78 160 LEU A N 1
ATOM 1230 C CA . LEU A 1 160 ? 16.181 25.363 -35.737 1.00 52.78 160 LEU A CA 1
ATOM 1231 C C . LEU A 1 160 ? 16.848 25.644 -37.090 1.00 52.78 160 LEU A C 1
ATOM 1233 O O . LEU A 1 160 ? 18.064 25.720 -37.165 1.00 52.78 160 LEU A O 1
ATOM 1237 N N . TYR A 1 161 ? 16.026 25.639 -38.142 1.00 51.19 161 TYR A N 1
ATOM 1238 C CA . TYR A 1 161 ? 16.237 26.193 -39.486 1.00 51.19 161 TYR A CA 1
ATOM 1239 C C . TYR A 1 161 ? 17.670 26.254 -40.054 1.00 51.19 161 TYR A C 1
ATOM 1241 O O . TYR A 1 161 ? 18.465 27.082 -39.621 1.00 51.19 161 TYR A O 1
ATOM 1249 N N . PRO A 1 162 ? 17.932 25.614 -41.205 1.00 51.00 162 PRO A N 1
ATOM 1250 C CA . PRO A 1 162 ? 18.775 26.207 -42.225 1.00 51.00 162 PRO A CA 1
ATOM 1251 C C . PRO A 1 162 ? 17.852 26.802 -43.295 1.00 51.00 162 PRO A C 1
ATOM 1253 O O . PRO A 1 162 ? 17.525 26.140 -44.275 1.00 51.00 162 PRO A O 1
ATOM 1256 N N . SER A 1 163 ? 17.366 28.030 -43.102 1.00 50.28 163 SER A N 1
ATOM 1257 C CA . SER A 1 163 ? 16.726 28.779 -44.193 1.00 50.28 163 SER A CA 1
ATOM 1258 C C . SER A 1 163 ? 17.718 29.777 -44.785 1.00 50.28 163 SER A C 1
ATOM 1260 O O . SER A 1 163 ? 17.487 30.983 -44.773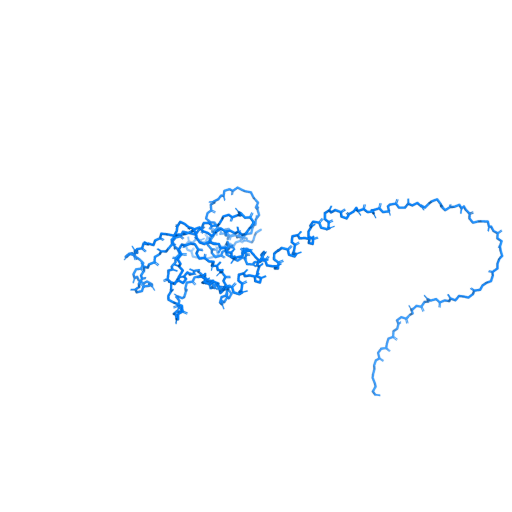 1.00 50.28 163 SER A O 1
ATOM 1262 N N . GLU A 1 164 ? 18.831 29.278 -45.319 1.00 52.00 164 GLU A N 1
ATOM 1263 C CA . GLU A 1 164 ? 19.490 29.981 -46.417 1.00 52.00 164 GLU A CA 1
ATOM 1264 C C . GLU A 1 164 ? 18.656 29.707 -47.670 1.00 52.00 164 GLU A C 1
ATOM 1266 O O . GLU A 1 164 ? 18.864 28.736 -48.392 1.00 52.00 164 GLU A O 1
ATOM 1271 N N . VAL A 1 165 ? 17.630 30.531 -47.877 1.00 57.94 165 VAL A N 1
ATOM 1272 C CA . VAL A 1 165 ? 16.905 30.586 -49.145 1.00 57.94 165 VAL A CA 1
ATOM 1273 C C . VAL A 1 165 ? 17.706 31.525 -50.051 1.00 57.94 165 VAL A C 1
ATOM 1275 O O . VAL A 1 165 ? 17.673 32.736 -49.820 1.00 57.94 165 VAL A O 1
ATOM 1278 N N . PRO A 1 166 ? 18.450 31.037 -51.061 1.00 58.44 166 PRO A N 1
ATOM 1279 C CA . PRO A 1 166 ? 18.982 31.931 -52.079 1.00 58.44 166 PRO A CA 1
ATOM 1280 C C . PRO A 1 166 ? 17.803 32.571 -52.834 1.00 58.44 166 PRO A C 1
ATOM 1282 O O . PRO A 1 166 ? 16.799 31.896 -53.085 1.00 58.44 166 PRO A O 1
ATOM 1285 N N . PRO A 1 167 ? 17.876 33.866 -53.195 1.00 54.47 167 PRO A N 1
ATOM 1286 C CA . PRO A 1 167 ? 16.758 34.545 -53.835 1.00 54.47 167 PRO A CA 1
ATOM 1287 C C . PRO A 1 167 ? 16.401 33.865 -55.167 1.00 54.47 167 PRO A C 1
ATOM 1289 O O . PRO A 1 167 ? 17.298 33.440 -55.906 1.00 54.47 167 PRO A O 1
ATOM 1292 N N . PRO A 1 168 ? 15.103 33.763 -55.509 1.00 48.41 168 PRO A N 1
ATOM 1293 C CA . PRO A 1 168 ? 14.675 33.064 -56.709 1.00 48.41 168 PRO A CA 1
ATOM 1294 C C . PRO A 1 168 ? 15.164 33.809 -57.954 1.00 48.41 168 PRO A C 1
ATOM 1296 O O . PRO A 1 168 ? 14.858 34.986 -58.167 1.00 48.41 168 PRO A O 1
ATOM 1299 N N . LYS A 1 169 ? 15.903 33.103 -58.816 1.00 51.88 169 LYS A N 1
ATOM 1300 C CA . LYS A 1 169 ? 16.141 33.551 -60.189 1.00 51.88 169 LYS A CA 1
ATOM 1301 C C . LYS A 1 169 ? 14.799 33.556 -60.918 1.00 51.88 169 LYS A C 1
ATOM 1303 O O . LYS A 1 169 ? 14.163 32.518 -61.072 1.00 51.88 169 LYS A O 1
ATOM 1308 N N . ARG A 1 170 ? 14.372 34.741 -61.360 1.00 48.84 170 ARG A N 1
ATOM 1309 C CA . ARG A 1 170 ? 13.254 34.912 -62.295 1.00 48.84 170 ARG A CA 1
ATOM 1310 C C . ARG A 1 170 ? 13.515 34.064 -63.540 1.00 48.84 170 ARG A C 1
ATOM 1312 O O . ARG A 1 170 ? 14.520 34.277 -64.210 1.00 48.84 170 ARG A O 1
ATOM 1319 N N . GLY A 1 171 ? 12.597 33.159 -63.864 1.00 45.53 171 GLY A N 1
ATOM 1320 C CA . GLY A 1 171 ? 12.644 32.437 -65.131 1.00 45.53 171 GLY A CA 1
ATOM 1321 C C . GLY A 1 171 ? 11.689 31.254 -65.210 1.00 45.53 171 GLY A C 1
ATOM 1322 O O . GLY A 1 171 ? 12.091 30.148 -64.901 1.00 45.53 171 GLY A O 1
ATOM 1323 N N . ALA A 1 172 ? 10.467 31.541 -65.670 1.00 43.09 172 ALA A N 1
ATOM 1324 C CA . ALA A 1 172 ? 9.608 30.711 -66.523 1.00 43.09 172 ALA A CA 1
ATOM 1325 C C . ALA A 1 172 ? 9.241 29.267 -66.107 1.00 43.09 172 ALA A C 1
ATOM 1327 O O . ALA A 1 172 ? 10.091 28.393 -66.009 1.00 43.09 172 ALA A O 1
ATOM 1328 N N . GLY A 1 173 ? 7.930 28.987 -66.088 1.00 38.25 173 GLY A N 1
ATOM 1329 C CA . GLY A 1 173 ? 7.422 27.673 -66.508 1.00 38.25 173 GLY A CA 1
ATOM 1330 C C . GLY A 1 173 ? 6.324 27.056 -65.646 1.00 38.25 173 GLY A C 1
ATOM 1331 O O . GLY A 1 173 ? 6.613 26.298 -64.735 1.00 38.25 173 GLY A O 1
ATOM 1332 N N . SER A 1 174 ? 5.076 27.383 -65.988 1.00 40.22 174 SER A N 1
ATOM 1333 C CA . SER A 1 174 ? 3.877 26.522 -66.026 1.00 40.22 174 SER A CA 1
ATOM 1334 C C . SER A 1 174 ? 3.767 25.275 -65.128 1.00 40.22 174 SER A C 1
ATOM 1336 O O . SER A 1 174 ? 4.520 24.318 -65.295 1.00 40.22 174 SER A O 1
ATOM 1338 N N . GLY A 1 175 ? 2.651 25.176 -64.394 1.00 38.97 175 GLY A N 1
ATOM 1339 C CA . GLY A 1 175 ? 1.980 23.881 -64.208 1.00 38.97 175 GLY A CA 1
ATOM 1340 C C . GLY A 1 175 ? 1.280 23.675 -62.867 1.00 38.97 175 GLY A C 1
ATOM 1341 O O . GLY A 1 175 ? 1.901 23.231 -61.916 1.00 38.97 175 GLY A O 1
ATOM 1342 N N . GLY A 1 176 ? -0.020 23.982 -62.840 1.00 40.69 176 GLY A N 1
ATOM 1343 C CA . GLY A 1 176 ? -1.092 23.350 -62.057 1.00 40.69 176 GLY A CA 1
ATOM 1344 C C . GLY A 1 176 ? -0.764 22.536 -60.797 1.00 40.69 176 GLY A C 1
ATOM 1345 O O . GLY A 1 176 ? -0.221 21.443 -60.864 1.00 40.69 176 GLY A O 1
ATOM 1346 N N . SER A 1 177 ? -1.324 22.944 -59.664 1.00 41.47 177 SER A N 1
ATOM 1347 C CA . SER A 1 177 ? -2.593 22.373 -59.179 1.00 41.47 177 SER A CA 1
ATOM 1348 C C . SER A 1 177 ? -2.935 22.965 -57.813 1.00 41.47 177 SER A C 1
ATOM 1350 O O . SER A 1 177 ? -2.116 23.021 -56.900 1.00 41.47 177 SER A O 1
ATOM 1352 N N . SER A 1 178 ? -4.161 23.468 -57.711 1.00 43.72 178 SER A N 1
ATOM 1353 C CA . SER A 1 178 ? -4.769 23.960 -56.484 1.00 43.72 178 SER A CA 1
ATOM 1354 C C . SER A 1 178 ? -5.086 22.791 -55.554 1.00 43.72 178 SER A C 1
ATOM 1356 O O . SER A 1 178 ? -5.905 21.939 -55.890 1.00 43.72 178 SER A O 1
ATOM 1358 N N . LEU A 1 179 ? -4.493 22.787 -54.365 1.00 47.91 179 LEU A N 1
ATOM 1359 C CA . LEU A 1 179 ? -5.002 22.051 -53.209 1.00 47.91 179 LEU A CA 1
ATOM 1360 C C . LEU A 1 179 ? -5.561 23.076 -52.221 1.00 47.91 179 LEU A C 1
ATOM 1362 O O . LEU A 1 179 ? -4.987 23.313 -51.163 1.00 47.91 179 LEU A O 1
ATOM 1366 N N . PHE A 1 180 ? -6.655 23.729 -52.616 1.00 43.53 180 PHE A N 1
ATOM 1367 C CA . PHE A 1 180 ? -7.560 24.348 -51.657 1.00 43.53 180 PHE A CA 1
ATOM 1368 C C . PHE A 1 180 ? -8.624 23.306 -51.327 1.00 43.53 180 PHE A C 1
ATOM 1370 O O . PHE A 1 180 ? -9.411 22.903 -52.181 1.00 43.53 180 PHE A O 1
ATOM 1377 N N . TRP A 1 181 ? -8.548 22.812 -50.097 1.00 46.19 181 TRP A N 1
ATOM 1378 C CA . TRP A 1 181 ? -9.684 22.236 -49.405 1.00 46.19 181 TRP A CA 1
ATOM 1379 C C . TRP A 1 181 ? -10.579 23.408 -49.016 1.00 46.19 181 TRP A C 1
ATOM 1381 O O . TRP A 1 181 ? -10.205 24.159 -48.121 1.00 46.19 181 TRP A O 1
ATOM 1391 N N . ASP A 1 182 ? -11.711 23.566 -49.692 1.00 45.97 182 ASP A N 1
ATOM 1392 C CA . ASP A 1 182 ? -12.842 24.267 -49.099 1.00 45.97 182 ASP A CA 1
ATOM 1393 C C . ASP A 1 182 ? -13.756 23.197 -48.499 1.00 45.97 182 ASP A C 1
ATOM 1395 O O . ASP A 1 182 ? -14.327 22.350 -49.193 1.00 45.97 182 ASP A O 1
ATOM 1399 N N . GLU A 1 183 ? -13.783 23.198 -47.166 1.00 46.12 183 GLU A N 1
ATOM 1400 C CA . GLU A 1 183 ? -14.913 22.745 -46.368 1.00 46.12 183 GLU A CA 1
ATOM 1401 C C . GLU A 1 183 ? -16.210 23.272 -46.984 1.00 46.12 183 GLU A C 1
ATOM 1403 O O . GLU A 1 183 ? -16.285 24.448 -47.317 1.00 46.12 183 GLU A O 1
ATOM 1408 N N . GLU A 1 184 ? -17.233 22.426 -47.097 1.00 47.34 184 GLU A N 1
ATOM 1409 C CA . GLU A 1 184 ? -18.470 22.631 -46.338 1.00 47.34 184 GLU A CA 1
ATOM 1410 C C . GLU A 1 184 ? -19.597 21.670 -46.762 1.00 47.34 184 GLU A C 1
ATOM 1412 O O . GLU A 1 184 ? -19.798 21.361 -47.936 1.00 47.34 184 GLU A O 1
ATOM 1417 N N . ASN A 1 185 ? -20.387 21.316 -45.746 1.00 43.00 185 ASN A N 1
ATOM 1418 C CA . ASN A 1 185 ? -21.813 20.989 -45.784 1.00 43.00 185 ASN A CA 1
ATOM 1419 C C . ASN A 1 185 ? -22.256 19.539 -46.062 1.00 43.00 185 ASN A C 1
ATOM 1421 O O . ASN A 1 185 ? -22.457 19.090 -47.186 1.00 43.00 185 ASN A O 1
ATOM 1425 N N . ASP A 1 186 ? -22.488 18.868 -44.930 1.00 43.62 186 ASP A N 1
ATOM 1426 C CA . ASP A 1 186 ? -23.792 18.348 -44.494 1.00 43.62 186 ASP A CA 1
ATOM 1427 C C . ASP A 1 186 ? -24.539 17.292 -45.344 1.00 43.62 186 ASP A C 1
ATOM 1429 O O . ASP A 1 186 ? -25.038 17.522 -46.441 1.00 43.62 186 ASP A O 1
ATOM 1433 N N . CYS A 1 187 ? -24.696 16.128 -44.698 1.00 38.41 187 CYS A N 1
ATOM 1434 C CA . CYS A 1 187 ? -25.792 15.140 -44.730 1.00 38.41 187 CYS A CA 1
ATOM 1435 C C . CYS A 1 187 ? -27.214 15.693 -45.043 1.00 38.41 187 CYS A C 1
ATOM 1437 O O . CYS A 1 187 ? -27.425 16.896 -44.933 1.00 38.41 187 CYS A O 1
ATOM 1439 N N . PRO A 1 188 ? -28.294 14.869 -45.156 1.00 51.00 188 PRO A N 1
ATOM 1440 C CA . PRO A 1 188 ? -28.447 13.429 -45.459 1.00 51.00 188 PRO A CA 1
ATOM 1441 C C . PRO A 1 188 ? -29.610 13.108 -46.451 1.00 51.00 188 PRO A C 1
ATOM 1443 O O . PRO A 1 188 ? -30.549 13.887 -46.602 1.00 51.00 188 PRO A O 1
ATOM 1446 N N . LYS A 1 189 ? -29.643 11.887 -47.005 1.00 38.25 189 LYS A N 1
ATOM 1447 C CA . LYS A 1 189 ? -30.670 10.837 -46.767 1.00 38.25 189 LYS A CA 1
ATOM 1448 C C . LYS A 1 189 ? -30.461 9.640 -47.687 1.00 38.25 189 LYS A C 1
ATOM 1450 O O . LYS A 1 189 ? -30.298 9.855 -48.904 1.00 38.25 189 LYS A O 1
#

Radius of gyration: 29.37 Å; chains: 1; bounding box: 50×55×90 Å

Foldseek 3Di:
DDWDADCDDPRHGDIDPPPPPDDDDDDDPPDPDPLVVLVVCVVVLFQKAFKAPWDKDADPVCCVQDVGRIFIWIWGQTPVRDIDTDGRAGEDDPPDDSVDQEHEYPPDDHGFMWGWDDPDPRHIYIYGDDPVRVVVSVVVVVVVVVVVVVVVPPPPPPPPDPPPPDDDDDDDDDDDDDPDDDDDDDDDD

pLDDT: mean 72.35, std 18.04, range [36.5, 94.19]

Sequence (189 aa):
MPVWTFTSGPNKGKSYEGSSTEAAGSEADGDVPVYERVRHLLRQGRAWGTVENLTVRRDTTVLKTHTRGVLASFTLMHVDGQRTDFKDVPVVDPGTESGETVAVCSDIRQGDAAGARMLSGFTCLISLLGASEVERRRADWAKEEKRKQRRAVAPVERRLYPSEVPPPKRGAGSGGSSLFWDEENDCPK

Organism: NCBI:txid1764295

Secondary structure (DSSP, 8-state):
--EEE--SSTTTT-EEE----------------HHHHHHHHHHTT--EEEEEEEEEEE-SSSTTT-TT-EEEEEEEE-TTS-EEEEEEEEEE-TT-----SEEEETT--TT-EEEEEESSSS-EEEEEPPHHHHHHHHHHHHHHHHHHHHHHHS-----------PPPPP-------------------